Protein AF-A0A1Y6CQQ8-F1 (afdb_monomer_lite)

Sequence (249 aa):
MSPYNVGRLCSIAEAHMNSNNQKKYEDSIARARRISPDSKAIKELEAKNALRANQTEKARDLMNQLPSLKNVVRFTNNRAVALIQCDRFQEGIEAYKQALVALPSNKVELRCIVLYNLGLAYARADNLEEALATLKQALISQDKQRRTRVKSLMKKVLHAKKSGEPLLLPNAKSGHPLTSQEQLGDLDQDIVYAMSLDPGESCCFRIFFHYQSEVPLEPYLNLKRPKFILRESIKKEYALGLEKLMKAG

Radius of gyration: 24.09 Å; chains: 1; bounding box: 68×53×56 Å

Secondary structure (DSSP, 8-state):
--TT-HHHHHHHHHHHHHTT-HHHHHHHHHHHHHH-TT-HHHHHHHHHHHHHTT-HHHHHHHHHT-S--HHHHHHHHHHHHHHHHTT-HHHHHHHHHHHHHHS-TT-HHHHHHHHHHHHHHHHHTT-HHHHHHHHHHHTT-S-HHHHHHHHHHHHHHHHHHHH-----PPP---SS------S--HHHHHHH------HHHHHHHHHHHSTT----STTTTTS-------GGGGTTHHHHHHHHHHT--

Organism: NCBI:txid1513793

InterPro domains:
  IPR011990 Tetratricopeptide-like helical domain superfamily [G3DSA:1.25.40.10] (1-199)
  IPR011990 Tetratricopeptide-like helical domain superfamily [SSF48452] (28-140)
  IPR019734 Tetratricopeptide repeat [PS50005] (112-145)
  IPR019734 Tetratricopeptide repeat [SM00028] (73-106)
  IPR019734 Tetratricopeptide repeat [SM00028] (112-145)

Foldseek 3Di:
DDPQDLLVLLVQLLVCLVVVNVVSNVVSLVSSCVNPVLDLSSLLSVLLSCLVVLVLVSNLVSQVSHPDCLVSLLSLLVVLLVCVVVVVLVVSLSSLVSCLSSHDPVPLQSNLVSLQSSLVSCLSVVVLVSSLVSLVSSCVDPDPLSNVVSVVVNVQSVVCVVVVPRRDDDRLDPDDDPPDPPRAPPSRCSSSDDDPCDPVSVVVCCVVVVVPDPPPCVVVCPPPPPPDDDPVNVPPPVVVVVVVVVVVD

Structure (mmCIF, N/CA/C/O backbone):
data_AF-A0A1Y6CQQ8-F1
#
_entry.id   AF-A0A1Y6CQQ8-F1
#
loop_
_atom_site.group_PDB
_atom_site.id
_atom_site.type_symbol
_atom_site.label_atom_id
_atom_site.label_alt_id
_atom_site.label_comp_id
_atom_site.label_asym_id
_atom_site.label_entity_id
_atom_site.label_seq_id
_atom_site.pdbx_PDB_ins_code
_atom_site.Cartn_x
_atom_site.Cartn_y
_atom_site.Cartn_z
_atom_site.occupancy
_atom_site.B_iso_or_equiv
_atom_site.auth_seq_id
_atom_site.auth_comp_id
_atom_site.auth_asym_id
_atom_site.auth_atom_id
_atom_site.pdbx_PDB_model_num
ATOM 1 N N . MET A 1 1 ? 15.120 15.468 -27.114 1.00 46.88 1 MET A N 1
ATOM 2 C CA . MET A 1 1 ? 15.478 14.664 -25.915 1.00 46.88 1 MET A CA 1
ATOM 3 C C . MET A 1 1 ? 15.655 13.203 -26.325 1.00 46.88 1 MET A C 1
ATOM 5 O O . MET A 1 1 ? 14.936 12.777 -27.218 1.00 46.88 1 MET A O 1
ATOM 9 N N . SER A 1 2 ? 16.601 12.460 -25.729 1.00 48.53 2 SER A N 1
ATOM 10 C CA . SER A 1 2 ? 17.002 11.119 -26.205 1.00 48.53 2 SER A CA 1
ATOM 11 C C . SER A 1 2 ? 15.938 10.035 -25.933 1.00 48.53 2 SER A C 1
ATOM 13 O O . SER A 1 2 ? 15.511 9.892 -24.784 1.00 48.53 2 SER A O 1
ATOM 15 N N . PRO A 1 3 ? 15.532 9.242 -26.943 1.00 55.06 3 PRO A N 1
ATOM 16 C CA . PRO A 1 3 ? 14.587 8.129 -26.792 1.00 55.06 3 PRO A CA 1
ATOM 17 C C . PRO A 1 3 ? 15.145 6.928 -26.000 1.00 55.06 3 PRO A C 1
ATOM 19 O O . PRO A 1 3 ? 14.392 6.013 -25.682 1.00 55.06 3 PRO A O 1
ATOM 22 N N . TYR A 1 4 ? 16.431 6.946 -25.628 1.00 65.00 4 TYR A N 1
ATOM 23 C CA . TYR A 1 4 ? 17.142 5.848 -24.956 1.00 65.00 4 TYR A CA 1
ATOM 24 C C . TYR A 1 4 ? 17.383 6.086 -23.455 1.00 65.00 4 TYR A C 1
ATOM 26 O O . TYR A 1 4 ? 18.328 5.564 -22.872 1.00 65.00 4 TYR A O 1
ATOM 34 N N . ASN A 1 5 ? 16.549 6.896 -22.802 1.00 83.19 5 ASN A N 1
ATOM 35 C CA . ASN A 1 5 ? 16.618 7.066 -21.352 1.00 83.19 5 ASN A CA 1
ATOM 36 C C . ASN A 1 5 ? 15.809 5.959 -20.651 1.00 83.19 5 ASN A C 1
ATOM 38 O O . ASN A 1 5 ? 14.600 5.853 -20.862 1.00 83.19 5 ASN A O 1
ATOM 42 N N . VAL A 1 6 ? 16.466 5.185 -19.778 1.00 86.75 6 VAL A N 1
ATOM 43 C CA . VAL A 1 6 ? 15.846 4.145 -18.932 1.00 86.75 6 VAL A CA 1
ATOM 44 C C . VAL A 1 6 ? 14.627 4.682 -18.183 1.00 86.75 6 VAL A C 1
ATOM 46 O O . VAL A 1 6 ? 13.591 4.029 -18.166 1.00 86.75 6 VAL A O 1
ATOM 49 N N . GLY A 1 7 ? 14.710 5.897 -17.633 1.00 85.75 7 GLY A N 1
ATOM 50 C CA . GLY A 1 7 ? 13.596 6.531 -16.928 1.00 85.75 7 GLY A CA 1
ATOM 51 C C . GLY A 1 7 ? 12.367 6.724 -17.817 1.00 85.75 7 GLY A C 1
ATOM 52 O O . GLY A 1 7 ? 11.264 6.391 -17.405 1.00 85.75 7 GLY A O 1
ATOM 53 N N . ARG A 1 8 ? 12.550 7.160 -19.072 1.00 85.62 8 ARG A N 1
ATOM 54 C CA . ARG A 1 8 ? 11.440 7.344 -20.024 1.00 85.62 8 ARG A CA 1
ATOM 55 C C . ARG A 1 8 ? 10.812 6.012 -20.426 1.00 85.62 8 ARG A C 1
ATOM 57 O O . ARG A 1 8 ? 9.594 5.927 -20.533 1.00 85.62 8 ARG A O 1
ATOM 64 N N . LEU A 1 9 ? 11.629 4.980 -20.640 1.00 88.38 9 LEU A N 1
ATOM 65 C CA . LEU A 1 9 ? 11.133 3.630 -20.922 1.00 88.38 9 LEU A CA 1
ATOM 66 C C . LEU A 1 9 ? 10.345 3.067 -19.732 1.00 88.38 9 LEU A C 1
ATOM 68 O O . LEU A 1 9 ? 9.299 2.462 -19.951 1.00 88.38 9 LEU A O 1
ATOM 72 N N . CYS A 1 10 ? 10.778 3.336 -18.495 1.00 90.00 10 CYS A N 1
ATOM 73 C CA . CYS A 1 10 ? 9.999 3.013 -17.301 1.00 90.00 10 CYS A CA 1
ATOM 74 C C . CYS A 1 10 ? 8.675 3.789 -17.252 1.00 90.00 10 CYS A C 1
ATOM 76 O O . CYS A 1 10 ? 7.646 3.175 -17.008 1.00 90.00 10 CYS A O 1
ATOM 78 N N . SER A 1 11 ? 8.650 5.093 -17.550 1.00 88.00 11 SER A N 1
ATOM 79 C CA . SER A 1 11 ? 7.395 5.865 -17.590 1.00 88.00 11 SER A CA 1
ATOM 80 C C . SER A 1 11 ? 6.411 5.330 -18.640 1.00 88.00 11 SER A C 1
ATOM 82 O O . SER A 1 11 ? 5.217 5.209 -18.374 1.00 88.00 11 SER A O 1
ATOM 84 N N . ILE A 1 12 ? 6.905 4.960 -19.828 1.00 88.12 12 ILE A N 1
ATOM 85 C CA . ILE A 1 12 ? 6.089 4.338 -20.886 1.00 88.12 12 ILE A CA 1
ATOM 86 C C . ILE A 1 12 ? 5.561 2.973 -20.426 1.00 88.12 12 ILE A C 1
ATOM 88 O O . ILE A 1 12 ? 4.378 2.674 -20.596 1.00 88.12 12 ILE A O 1
ATOM 92 N N . ALA A 1 13 ? 6.418 2.153 -19.816 1.00 90.69 13 ALA A N 1
ATOM 93 C CA . ALA A 1 13 ? 6.018 0.873 -19.250 1.00 90.69 13 ALA A CA 1
ATOM 94 C C . ALA A 1 13 ? 4.946 1.056 -18.159 1.00 90.69 13 ALA A C 1
ATOM 96 O O . ALA A 1 13 ? 3.924 0.380 -18.201 1.00 90.69 13 ALA A O 1
ATOM 97 N N . GLU A 1 14 ? 5.107 2.009 -17.240 1.00 87.56 14 GLU A N 1
ATOM 98 C CA . GLU A 1 14 ? 4.129 2.314 -16.185 1.00 87.56 14 GLU A CA 1
ATOM 99 C C . GLU A 1 14 ? 2.767 2.732 -16.767 1.00 87.56 14 GLU A C 1
ATOM 101 O O . GLU A 1 14 ? 1.726 2.261 -16.307 1.00 87.56 14 GLU A O 1
ATOM 106 N N . ALA A 1 15 ? 2.751 3.519 -17.848 1.00 85.56 15 ALA A N 1
ATOM 107 C CA . ALA A 1 15 ? 1.518 3.852 -18.562 1.00 85.56 15 ALA A CA 1
ATOM 108 C C . ALA A 1 15 ? 0.838 2.610 -19.175 1.00 85.56 15 ALA A C 1
ATOM 110 O O . ALA A 1 15 ? -0.385 2.452 -19.079 1.00 85.56 15 ALA A O 1
ATOM 111 N N . HIS A 1 16 ? 1.613 1.695 -19.767 1.00 85.69 16 HIS A N 1
ATOM 112 C CA . HIS A 1 16 ? 1.092 0.430 -20.293 1.00 85.69 16 HIS A CA 1
ATOM 113 C C . HIS A 1 16 ? 0.585 -0.509 -19.194 1.00 85.69 16 HIS A C 1
ATOM 115 O O . HIS A 1 16 ? -0.475 -1.109 -19.369 1.00 85.69 16 HIS A O 1
ATOM 121 N N . MET A 1 17 ? 1.273 -0.572 -18.052 1.00 87.62 17 MET A N 1
ATOM 122 C CA . MET A 1 17 ? 0.837 -1.306 -16.860 1.00 87.62 17 MET A CA 1
ATOM 123 C C . MET A 1 17 ? -0.520 -0.790 -16.359 1.00 87.62 17 MET A C 1
ATOM 125 O O . MET A 1 17 ? -1.434 -1.576 -16.111 1.00 87.62 17 MET A O 1
ATOM 129 N N . ASN A 1 18 ? -0.685 0.533 -16.261 1.00 79.81 18 ASN A N 1
ATOM 130 C CA . ASN A 1 18 ? -1.943 1.147 -15.826 1.00 79.81 18 ASN A CA 1
ATOM 131 C C . ASN A 1 18 ? -3.088 0.904 -16.820 1.00 79.81 18 ASN A C 1
ATOM 133 O O . ASN A 1 18 ? -4.230 0.719 -16.404 1.00 79.81 18 ASN A O 1
ATOM 137 N N . SER A 1 19 ? -2.766 0.825 -18.113 1.00 79.50 19 SER A N 1
ATOM 138 C CA . SER A 1 19 ? -3.720 0.564 -19.200 1.00 79.50 19 SER A CA 1
ATOM 139 C C . SER A 1 19 ? -3.964 -0.929 -19.475 1.00 79.50 19 SER A C 1
ATOM 141 O O . SER A 1 19 ? -4.546 -1.261 -20.504 1.00 79.50 19 SER A O 1
ATOM 143 N N . ASN A 1 20 ? -3.497 -1.844 -18.611 1.00 82.75 20 ASN A N 1
ATOM 144 C CA . ASN A 1 20 ? -3.599 -3.303 -18.796 1.00 82.75 20 ASN A CA 1
ATOM 145 C C . ASN A 1 20 ? -2.970 -3.848 -20.097 1.00 82.75 20 ASN A C 1
ATOM 147 O O . ASN A 1 20 ? -3.321 -4.933 -20.557 1.00 82.75 20 ASN A O 1
ATOM 151 N N . ASN A 1 21 ? -2.014 -3.138 -20.700 1.00 87.00 21 ASN A N 1
ATOM 152 C CA . ASN A 1 21 ? -1.338 -3.599 -21.911 1.00 87.00 21 ASN A CA 1
ATOM 153 C C . ASN A 1 21 ? -0.038 -4.342 -21.566 1.00 87.00 21 ASN A C 1
ATOM 155 O O . ASN A 1 21 ? 1.061 -3.803 -21.711 1.00 87.00 21 ASN A O 1
ATOM 159 N N . GLN A 1 22 ? -0.180 -5.586 -21.101 1.00 89.69 22 GLN A N 1
ATOM 160 C CA . GLN A 1 22 ? 0.929 -6.391 -20.580 1.00 89.69 22 GLN A CA 1
ATOM 161 C C . GLN A 1 22 ? 2.058 -6.595 -21.602 1.00 89.69 22 GLN A C 1
ATOM 163 O O . GLN A 1 22 ? 3.229 -6.426 -21.273 1.00 89.69 22 GLN A O 1
ATOM 168 N N . LYS A 1 23 ? 1.715 -6.857 -22.868 1.00 92.69 23 LYS A N 1
ATOM 169 C CA . LYS A 1 23 ? 2.705 -7.046 -23.938 1.00 92.69 23 LYS A CA 1
ATOM 170 C C . LYS A 1 23 ? 3.571 -5.799 -24.145 1.00 92.69 23 LYS A C 1
ATOM 172 O O . LYS A 1 23 ? 4.794 -5.886 -24.181 1.00 92.69 23 LYS A O 1
ATOM 177 N N . LYS A 1 24 ? 2.953 -4.613 -24.225 1.00 89.06 24 LYS A N 1
ATOM 178 C CA . LYS A 1 24 ? 3.702 -3.356 -24.400 1.00 89.06 24 LYS A CA 1
ATOM 179 C C . LYS A 1 24 ? 4.492 -2.958 -23.150 1.00 89.06 24 LYS A C 1
ATOM 181 O O . LYS A 1 24 ? 5.541 -2.319 -23.274 1.00 89.06 24 LYS A O 1
ATOM 186 N N . TYR A 1 25 ? 4.008 -3.325 -21.961 1.00 91.62 25 TYR A N 1
ATOM 187 C CA . TYR A 1 25 ? 4.775 -3.204 -20.721 1.00 91.62 25 TYR A CA 1
ATOM 188 C C . TYR A 1 25 ? 6.066 -4.032 -20.807 1.00 91.62 25 TYR A C 1
ATOM 190 O O . TYR A 1 25 ? 7.154 -3.482 -20.633 1.00 91.62 25 TYR A O 1
ATOM 198 N N . GLU A 1 26 ? 5.960 -5.314 -21.163 1.00 94.44 26 GLU A N 1
ATOM 199 C CA . GLU A 1 26 ? 7.101 -6.229 -21.287 1.00 94.44 26 GLU A CA 1
ATOM 200 C C . GLU A 1 26 ? 8.108 -5.756 -22.340 1.00 94.44 26 GLU A C 1
ATOM 202 O O . GLU A 1 26 ? 9.305 -5.699 -22.054 1.00 94.44 26 GLU A O 1
ATOM 207 N N . ASP A 1 27 ? 7.635 -5.310 -23.507 1.00 92.44 27 ASP A N 1
ATOM 208 C CA . ASP A 1 27 ? 8.489 -4.748 -24.560 1.00 92.44 27 ASP A CA 1
ATOM 209 C C . ASP A 1 27 ? 9.289 -3.532 -24.066 1.00 92.44 27 ASP A C 1
ATOM 211 O O . ASP A 1 27 ? 10.478 -3.377 -24.368 1.00 92.44 27 ASP A O 1
ATOM 215 N N . SER A 1 28 ? 8.643 -2.653 -23.298 1.00 91.12 28 SER A N 1
ATOM 216 C CA . SER A 1 28 ? 9.256 -1.427 -22.778 1.00 91.12 28 SER A CA 1
ATOM 217 C C . SER A 1 28 ? 10.290 -1.733 -21.691 1.00 91.12 28 SER A C 1
ATOM 219 O O . SER A 1 28 ? 11.392 -1.177 -21.713 1.00 91.12 28 SER A O 1
ATOM 221 N N . ILE A 1 29 ? 9.985 -2.676 -20.793 1.00 94.06 29 ILE A N 1
ATOM 222 C CA . ILE A 1 29 ? 10.923 -3.166 -19.776 1.00 94.06 29 ILE A CA 1
ATOM 223 C C . ILE A 1 29 ? 12.114 -3.878 -20.420 1.00 94.06 29 ILE A C 1
ATOM 225 O O . ILE A 1 29 ? 13.255 -3.625 -20.032 1.00 94.06 29 ILE A O 1
ATOM 229 N N . ALA A 1 30 ? 11.892 -4.721 -21.432 1.00 93.81 30 ALA A N 1
ATOM 230 C CA . ALA A 1 30 ? 12.966 -5.415 -22.137 1.00 93.81 30 ALA A CA 1
ATOM 231 C C . ALA A 1 30 ? 13.956 -4.423 -22.767 1.00 93.81 30 ALA A C 1
ATOM 233 O O . ALA A 1 30 ? 15.171 -4.592 -22.648 1.00 93.81 30 ALA A O 1
ATOM 234 N N . ARG A 1 31 ? 13.453 -3.337 -23.371 1.00 92.25 31 ARG A N 1
ATOM 235 C CA . ARG A 1 31 ? 14.299 -2.242 -23.874 1.00 92.25 31 ARG A CA 1
ATOM 236 C C . ARG A 1 31 ? 15.046 -1.532 -22.745 1.00 92.25 31 ARG A C 1
ATOM 238 O O . ARG A 1 31 ? 16.237 -1.281 -22.894 1.00 92.25 31 ARG A O 1
ATOM 245 N N . ALA A 1 32 ? 14.386 -1.241 -21.622 1.00 92.19 32 ALA A N 1
ATOM 246 C CA . ALA A 1 32 ? 15.018 -0.582 -20.477 1.00 92.19 32 ALA A CA 1
ATOM 247 C C . ALA A 1 32 ? 16.176 -1.418 -19.904 1.00 92.19 32 ALA A C 1
ATOM 249 O O . ALA A 1 32 ? 17.257 -0.885 -19.646 1.00 92.19 32 ALA A O 1
ATOM 250 N N . ARG A 1 33 ? 15.985 -2.738 -19.783 1.00 93.69 33 ARG A N 1
ATOM 251 C CA . ARG A 1 33 ? 17.012 -3.667 -19.291 1.00 93.69 33 ARG A CA 1
ATOM 252 C C . ARG A 1 33 ? 18.216 -3.776 -20.213 1.00 93.69 33 ARG A C 1
ATOM 254 O O . ARG A 1 33 ? 19.323 -3.874 -19.708 1.00 93.69 33 ARG A O 1
ATOM 261 N N . ARG A 1 34 ? 18.031 -3.724 -21.538 1.00 92.31 34 ARG A N 1
ATOM 262 C CA . ARG A 1 34 ? 19.164 -3.719 -22.488 1.00 92.31 34 ARG A CA 1
ATOM 263 C C . ARG A 1 34 ? 20.105 -2.534 -22.263 1.00 92.31 34 ARG A C 1
ATOM 265 O O . ARG A 1 34 ? 21.284 -2.640 -22.566 1.00 92.31 34 ARG A O 1
ATOM 272 N N . ILE A 1 35 ? 19.581 -1.424 -21.743 1.00 89.81 35 ILE A N 1
ATOM 273 C CA . ILE A 1 35 ? 20.358 -0.211 -21.474 1.00 89.81 35 ILE A CA 1
ATOM 274 C C . ILE A 1 35 ? 20.979 -0.266 -20.075 1.00 89.81 35 ILE A C 1
ATOM 276 O O . ILE A 1 35 ? 22.153 0.046 -19.910 1.00 89.81 35 ILE A O 1
ATOM 280 N N . SER A 1 36 ? 20.204 -0.646 -19.057 1.00 89.75 36 SER A N 1
ATOM 281 C CA . SER A 1 36 ? 20.693 -0.757 -17.679 1.00 89.75 36 SER A CA 1
ATOM 282 C C . SER A 1 36 ? 19.955 -1.877 -16.938 1.00 89.75 36 SER A C 1
ATOM 284 O O . SER A 1 36 ? 18.879 -1.634 -16.385 1.00 89.75 36 SER A O 1
ATOM 286 N N . PRO A 1 37 ? 20.504 -3.107 -16.915 1.00 87.62 37 PRO A N 1
ATOM 287 C CA . PRO A 1 37 ? 19.841 -4.265 -16.310 1.00 87.62 37 PRO A CA 1
ATOM 288 C C . PRO A 1 37 ? 19.555 -4.103 -14.811 1.00 87.62 37 PRO A C 1
ATOM 290 O O . PRO A 1 37 ? 18.528 -4.582 -14.333 1.00 87.62 37 PRO A O 1
ATOM 293 N N . ASP A 1 38 ? 20.438 -3.401 -14.094 1.00 87.38 38 ASP A N 1
ATOM 294 C CA . ASP A 1 38 ? 20.401 -3.238 -12.634 1.00 87.38 38 ASP A CA 1
ATOM 295 C C . ASP A 1 38 ? 19.835 -1.875 -12.184 1.00 87.38 38 ASP A C 1
ATOM 297 O O . ASP A 1 38 ? 20.075 -1.388 -11.080 1.00 87.38 38 ASP A O 1
ATOM 301 N N . SER A 1 39 ? 19.063 -1.209 -13.045 1.00 91.38 39 SER A N 1
ATOM 302 C CA . SER A 1 39 ? 18.475 0.084 -12.697 1.00 91.38 39 SER A CA 1
ATOM 303 C C . SER A 1 39 ? 17.445 -0.039 -11.569 1.00 91.38 39 SER A C 1
ATOM 305 O O . SER A 1 39 ? 16.444 -0.753 -11.687 1.00 91.38 39 SER A O 1
ATOM 307 N N . LYS A 1 40 ? 17.618 0.767 -10.512 1.00 92.81 40 LYS A N 1
ATOM 308 C CA . LYS A 1 40 ? 16.633 0.915 -9.423 1.00 92.81 40 LYS A CA 1
ATOM 309 C C . LYS A 1 40 ? 15.226 1.247 -9.933 1.00 92.81 40 LYS A C 1
ATOM 311 O O . LYS A 1 40 ? 14.249 0.778 -9.364 1.00 92.81 40 LYS A O 1
ATOM 316 N N . ALA A 1 41 ? 15.123 2.027 -11.014 1.00 91.44 41 ALA A N 1
ATOM 317 C CA . ALA A 1 41 ? 13.841 2.434 -11.586 1.00 91.44 41 ALA A CA 1
ATOM 318 C C . ALA A 1 41 ? 13.101 1.250 -12.223 1.00 91.44 41 ALA A C 1
ATOM 320 O O . ALA A 1 41 ? 11.877 1.190 -12.160 1.00 91.44 41 ALA A O 1
ATOM 321 N N . ILE A 1 42 ? 13.840 0.298 -12.805 1.00 94.69 42 ILE A N 1
ATOM 322 C CA . ILE A 1 42 ? 13.261 -0.938 -13.340 1.00 94.69 42 ILE A CA 1
ATOM 323 C C . ILE A 1 42 ? 12.763 -1.797 -12.180 1.00 94.69 42 ILE A C 1
ATOM 325 O O . ILE A 1 42 ? 11.592 -2.155 -12.167 1.00 94.69 42 ILE A O 1
ATOM 329 N N . LYS A 1 43 ? 13.603 -2.054 -11.167 1.00 96.00 43 LYS A N 1
ATOM 330 C CA . LYS A 1 43 ? 13.209 -2.859 -9.995 1.00 96.00 43 LYS A CA 1
ATOM 331 C C . LYS A 1 43 ? 11.986 -2.284 -9.277 1.00 96.00 43 LYS A C 1
ATOM 333 O O . LYS A 1 43 ? 11.087 -3.030 -8.902 1.00 96.00 43 LYS A O 1
ATOM 338 N N . GLU A 1 44 ? 11.929 -0.961 -9.117 1.00 95.25 44 GLU A N 1
ATOM 339 C CA . GLU A 1 44 ? 10.781 -0.273 -8.522 1.00 95.25 44 GLU A CA 1
ATOM 340 C C . GLU A 1 44 ? 9.503 -0.499 -9.337 1.00 95.25 44 GLU A C 1
ATOM 342 O O . GLU A 1 44 ? 8.473 -0.869 -8.774 1.00 95.25 44 GLU A O 1
ATOM 347 N N . LEU A 1 45 ? 9.565 -0.309 -10.657 1.00 95.00 45 LEU A N 1
ATOM 348 C CA . LEU A 1 45 ? 8.416 -0.509 -11.535 1.00 95.00 45 LEU A CA 1
ATOM 349 C C . LEU A 1 45 ? 7.952 -1.970 -11.557 1.00 95.00 45 LEU A C 1
ATOM 351 O O . LEU A 1 45 ? 6.756 -2.248 -11.512 1.00 95.00 45 LEU A O 1
ATOM 355 N N . GLU A 1 46 ? 8.883 -2.915 -11.548 1.00 96.06 46 GLU A N 1
ATOM 356 C CA . GLU A 1 46 ? 8.544 -4.331 -11.487 1.00 96.06 46 GLU A CA 1
ATOM 357 C C . GLU A 1 46 ? 7.942 -4.742 -10.151 1.00 96.06 46 GLU A C 1
ATOM 359 O O . GLU A 1 46 ? 7.049 -5.587 -10.137 1.00 96.06 46 GLU A O 1
ATOM 364 N N . ALA A 1 47 ? 8.375 -4.133 -9.043 1.00 97.12 47 ALA A N 1
ATOM 365 C CA . ALA A 1 47 ? 7.754 -4.351 -7.742 1.00 97.12 47 ALA A CA 1
ATOM 366 C C . ALA A 1 47 ? 6.294 -3.871 -7.753 1.00 97.12 47 ALA A C 1
ATOM 368 O O . ALA A 1 47 ? 5.408 -4.594 -7.296 1.00 97.12 47 ALA A O 1
ATOM 369 N N . LYS A 1 48 ? 6.020 -2.694 -8.340 1.00 95.25 48 LYS A N 1
ATOM 370 C CA . LYS A 1 48 ? 4.649 -2.184 -8.535 1.00 95.25 48 LYS A CA 1
ATOM 371 C C . LYS A 1 48 ? 3.809 -3.146 -9.385 1.00 95.25 48 LYS A C 1
ATOM 373 O O . LYS A 1 48 ? 2.688 -3.483 -9.002 1.00 95.25 48 LYS A O 1
ATOM 378 N N . ASN A 1 49 ? 4.355 -3.630 -10.502 1.00 95.50 49 ASN A N 1
ATOM 379 C CA . ASN A 1 49 ? 3.657 -4.574 -11.374 1.00 95.50 49 ASN A CA 1
ATOM 380 C C . ASN A 1 49 ? 3.401 -5.926 -10.688 1.00 95.50 49 ASN A C 1
ATOM 382 O O . ASN A 1 49 ? 2.310 -6.475 -10.802 1.00 95.50 49 ASN A O 1
ATOM 386 N N . ALA A 1 50 ? 4.376 -6.443 -9.935 1.00 96.38 50 ALA A N 1
ATOM 387 C CA . ALA A 1 50 ? 4.233 -7.684 -9.179 1.00 96.38 50 ALA A CA 1
ATOM 388 C C . ALA A 1 50 ? 3.115 -7.578 -8.130 1.00 96.38 50 ALA A C 1
ATOM 390 O O . ALA A 1 50 ? 2.281 -8.474 -8.049 1.00 96.38 50 ALA A O 1
ATOM 391 N N . LEU A 1 51 ? 3.026 -6.460 -7.397 1.00 94.94 51 LEU A N 1
ATOM 392 C CA . LEU A 1 51 ? 1.905 -6.202 -6.484 1.00 94.94 51 LEU A CA 1
ATOM 393 C C . LEU A 1 51 ? 0.560 -6.119 -7.212 1.00 94.94 51 LEU A C 1
ATOM 395 O O . LEU A 1 51 ? -0.442 -6.617 -6.716 1.00 94.94 51 LEU A O 1
ATOM 399 N N . ARG A 1 52 ? 0.512 -5.489 -8.391 1.00 90.38 52 ARG A N 1
ATOM 400 C CA . ARG A 1 52 ? -0.717 -5.417 -9.199 1.00 90.38 52 ARG A CA 1
ATOM 401 C C . ARG A 1 52 ? -1.175 -6.806 -9.657 1.00 90.38 52 ARG A C 1
ATOM 403 O O . ARG A 1 52 ? -2.374 -7.055 -9.704 1.00 90.38 52 ARG A O 1
ATOM 410 N N . ALA A 1 53 ? -0.227 -7.674 -9.997 1.00 91.94 53 ALA A N 1
ATOM 411 C CA . ALA A 1 53 ? -0.462 -9.037 -10.462 1.00 91.94 53 ALA A CA 1
ATOM 412 C C . ALA A 1 53 ? -0.584 -10.068 -9.321 1.00 91.94 53 ALA A C 1
ATOM 414 O O . ALA A 1 53 ? -0.571 -11.266 -9.596 1.00 91.94 53 ALA A O 1
ATOM 415 N N . ASN A 1 54 ? -0.668 -9.631 -8.057 1.00 92.44 54 ASN A N 1
ATOM 416 C CA . ASN A 1 54 ? -0.719 -10.489 -6.866 1.00 92.44 54 ASN A CA 1
ATOM 417 C C . ASN A 1 54 ? 0.485 -11.458 -6.738 1.00 92.44 54 ASN A C 1
ATOM 419 O O . ASN A 1 54 ? 0.397 -12.508 -6.104 1.00 92.44 54 ASN A O 1
ATOM 423 N N . GLN A 1 55 ? 1.632 -11.119 -7.334 1.00 95.25 55 GLN A N 1
ATOM 424 C CA . GLN A 1 55 ? 2.877 -11.893 -7.280 1.00 95.25 55 GLN A CA 1
ATOM 425 C C . GLN A 1 55 ? 3.689 -11.503 -6.036 1.00 95.25 55 GLN A C 1
ATOM 427 O O . GLN A 1 55 ? 4.756 -10.894 -6.136 1.00 95.25 55 GLN A O 1
ATOM 432 N N . THR A 1 56 ? 3.163 -11.823 -4.854 1.00 93.81 56 THR A N 1
ATOM 433 C CA . THR A 1 56 ? 3.674 -11.334 -3.561 1.00 93.81 56 THR A CA 1
ATOM 434 C C . THR A 1 56 ? 5.137 -11.698 -3.301 1.00 93.81 56 THR A C 1
ATOM 436 O O . THR A 1 56 ? 5.908 -10.842 -2.872 1.00 93.81 56 THR A O 1
ATOM 439 N N . GLU A 1 57 ? 5.548 -12.925 -3.626 1.00 95.12 57 GLU A N 1
ATOM 440 C CA . GLU A 1 57 ? 6.936 -13.384 -3.467 1.00 95.12 57 GLU A CA 1
ATOM 441 C C . GLU A 1 57 ? 7.908 -12.569 -4.326 1.00 95.12 57 GLU A C 1
ATOM 443 O O . GLU A 1 57 ? 8.868 -11.987 -3.826 1.00 95.12 57 GLU A O 1
ATOM 448 N N . LYS A 1 58 ? 7.579 -12.404 -5.611 1.00 96.88 58 LYS A N 1
ATOM 449 C CA . LYS A 1 58 ? 8.365 -11.577 -6.531 1.00 96.88 58 LYS A CA 1
ATOM 450 C C . LYS A 1 58 ? 8.415 -10.116 -6.078 1.00 96.88 58 LYS A C 1
ATOM 452 O O . LYS A 1 58 ? 9.460 -9.474 -6.177 1.00 96.88 58 LYS A O 1
ATOM 457 N N . ALA A 1 59 ? 7.298 -9.577 -5.585 1.00 97.25 59 ALA A N 1
ATOM 458 C CA . ALA A 1 59 ? 7.253 -8.222 -5.047 1.00 97.25 59 ALA A CA 1
ATOM 459 C C . ALA A 1 59 ? 8.185 -8.076 -3.835 1.00 97.25 59 ALA A C 1
ATOM 461 O O . ALA A 1 59 ? 8.941 -7.108 -3.774 1.00 97.25 59 ALA A O 1
ATOM 462 N N . ARG A 1 60 ? 8.183 -9.050 -2.917 1.00 96.94 60 ARG A N 1
ATOM 463 C CA . ARG A 1 60 ? 9.058 -9.086 -1.739 1.00 96.94 60 ARG A CA 1
ATOM 464 C C . ARG A 1 60 ? 10.535 -9.090 -2.123 1.00 96.94 60 ARG A C 1
ATOM 466 O O . ARG A 1 60 ? 11.301 -8.275 -1.610 1.00 96.94 60 ARG A O 1
ATOM 473 N N . ASP A 1 61 ? 10.921 -9.943 -3.065 1.00 97.06 61 ASP A N 1
ATOM 474 C CA . ASP A 1 61 ? 12.309 -10.047 -3.527 1.00 97.06 61 ASP A CA 1
ATOM 475 C C . ASP A 1 61 ? 12.799 -8.746 -4.167 1.00 97.06 61 ASP A C 1
ATOM 477 O O . ASP A 1 61 ? 13.903 -8.279 -3.880 1.00 97.06 61 ASP A O 1
ATOM 481 N N . LEU A 1 62 ? 11.961 -8.116 -4.994 1.00 97.06 62 LEU A N 1
ATOM 482 C CA . LEU A 1 62 ? 12.277 -6.827 -5.607 1.00 97.06 62 LEU A CA 1
ATOM 483 C C . LEU A 1 62 ? 12.353 -5.709 -4.561 1.00 97.06 62 LEU A C 1
ATOM 485 O O . LEU A 1 62 ? 13.270 -4.891 -4.610 1.00 97.06 62 LEU A O 1
ATOM 489 N N . MET A 1 63 ? 11.438 -5.685 -3.589 1.00 97.19 63 MET A N 1
ATOM 490 C CA . MET A 1 63 ? 11.462 -4.712 -2.495 1.00 97.19 63 MET A CA 1
ATOM 491 C C . MET A 1 63 ? 12.716 -4.847 -1.621 1.00 97.19 63 MET A C 1
ATOM 493 O O . MET A 1 63 ? 13.295 -3.834 -1.230 1.00 97.19 63 MET A O 1
ATOM 497 N N . ASN A 1 64 ? 13.182 -6.067 -1.350 1.00 96.38 64 ASN A N 1
ATOM 498 C CA . ASN A 1 64 ? 14.413 -6.299 -0.588 1.00 96.38 64 ASN A CA 1
ATOM 499 C C . ASN A 1 64 ? 15.659 -5.713 -1.271 1.00 96.38 64 ASN A C 1
ATOM 501 O O . ASN A 1 64 ? 16.612 -5.334 -0.594 1.00 96.38 64 ASN A O 1
ATOM 505 N N . GLN A 1 65 ? 15.645 -5.597 -2.600 1.00 95.25 65 GLN A N 1
ATOM 506 C CA . GLN A 1 65 ? 16.750 -5.038 -3.383 1.00 95.25 65 GLN A CA 1
ATOM 507 C C . GLN A 1 65 ? 16.690 -3.512 -3.538 1.00 95.25 65 GLN A C 1
ATOM 509 O O . GLN A 1 65 ? 17.598 -2.917 -4.121 1.00 95.25 65 GLN A O 1
ATOM 514 N N . LEU A 1 66 ? 15.622 -2.860 -3.069 1.00 94.62 66 LEU A N 1
ATOM 515 C CA . LEU A 1 66 ? 15.436 -1.422 -3.226 1.00 94.62 66 LEU A CA 1
ATOM 516 C C . LEU A 1 66 ? 15.943 -0.659 -1.992 1.00 94.62 66 LEU A C 1
ATOM 518 O O . LEU A 1 66 ? 15.550 -0.963 -0.863 1.00 94.62 66 LEU A O 1
ATOM 522 N N . PRO A 1 67 ? 16.739 0.413 -2.176 1.00 91.50 67 PRO A N 1
ATOM 523 C CA . PRO A 1 67 ? 17.201 1.234 -1.055 1.00 91.50 67 PRO A CA 1
ATOM 524 C C . PRO A 1 67 ? 16.046 1.995 -0.383 1.00 91.50 67 PRO A C 1
ATOM 526 O O . PRO A 1 67 ? 16.077 2.271 0.816 1.00 91.50 67 PRO A O 1
ATOM 529 N N . SER A 1 68 ? 15.004 2.320 -1.150 1.00 90.25 68 SER A N 1
ATOM 530 C CA . SER A 1 68 ? 13.812 3.030 -0.695 1.00 90.25 68 SER A CA 1
ATOM 531 C C . SER A 1 68 ? 12.563 2.376 -1.270 1.00 90.25 68 SER A C 1
ATOM 533 O O . SER A 1 68 ? 12.502 2.089 -2.461 1.00 90.25 68 SER A O 1
ATOM 535 N N . LEU A 1 69 ? 11.551 2.189 -0.423 1.00 91.81 69 LEU A N 1
ATOM 536 C CA . LEU A 1 69 ? 10.250 1.625 -0.800 1.00 91.81 69 LEU A CA 1
ATOM 537 C C . LEU A 1 69 ? 9.134 2.669 -0.843 1.00 91.81 69 LEU A C 1
ATOM 539 O O . LEU A 1 69 ? 7.976 2.320 -1.063 1.00 91.81 69 LEU A O 1
ATOM 543 N N . LYS A 1 70 ? 9.469 3.952 -0.648 1.00 87.50 70 LYS A N 1
ATOM 544 C CA . LYS A 1 70 ? 8.484 5.042 -0.568 1.00 87.50 70 LYS A CA 1
ATOM 545 C C . LYS A 1 70 ? 7.557 5.064 -1.785 1.00 87.50 70 LYS A C 1
ATOM 547 O O . LYS A 1 70 ? 6.342 5.108 -1.630 1.00 87.50 70 LYS A O 1
ATOM 552 N N . ASN A 1 71 ? 8.121 4.966 -2.987 1.00 85.00 71 ASN A N 1
ATOM 553 C CA . ASN A 1 71 ? 7.353 5.010 -4.230 1.00 85.00 71 ASN A CA 1
ATOM 554 C C . ASN A 1 71 ? 6.487 3.762 -4.447 1.00 85.00 71 ASN A C 1
ATOM 556 O O . ASN A 1 71 ? 5.394 3.869 -4.998 1.00 85.00 71 ASN A O 1
ATOM 560 N N . VAL A 1 72 ? 6.941 2.588 -3.995 1.00 89.88 72 VAL A N 1
ATOM 561 C CA . VAL A 1 72 ? 6.159 1.347 -4.093 1.00 89.88 72 VAL A CA 1
ATOM 562 C C . VAL A 1 72 ? 4.969 1.396 -3.132 1.00 89.88 72 VAL A C 1
ATOM 564 O O . VAL A 1 72 ? 3.843 1.113 -3.531 1.00 89.88 72 VAL A O 1
ATOM 567 N N . VAL A 1 73 ? 5.185 1.848 -1.892 1.00 88.75 73 VAL A N 1
ATOM 568 C CA . VAL A 1 73 ? 4.107 2.049 -0.909 1.00 88.75 73 VAL A CA 1
ATOM 569 C C . VAL A 1 73 ? 3.121 3.125 -1.374 1.00 88.75 73 VAL A C 1
ATOM 571 O O . VAL A 1 73 ? 1.912 2.930 -1.259 1.00 88.75 73 VAL A O 1
ATOM 574 N N . ARG A 1 74 ? 3.613 4.228 -1.958 1.00 84.69 74 ARG A N 1
ATOM 575 C CA . ARG A 1 74 ? 2.770 5.265 -2.575 1.00 84.69 74 ARG A CA 1
ATOM 576 C C . ARG A 1 74 ? 1.899 4.691 -3.691 1.00 84.69 74 ARG A C 1
ATOM 578 O O . ARG A 1 74 ? 0.702 4.958 -3.722 1.00 84.69 74 ARG A O 1
ATOM 585 N N . PHE A 1 75 ? 2.472 3.881 -4.581 1.00 86.06 75 PHE A N 1
ATOM 586 C CA . PHE A 1 75 ? 1.719 3.210 -5.640 1.00 86.06 75 PHE A CA 1
ATOM 587 C C . PHE A 1 75 ? 0.588 2.337 -5.073 1.00 86.06 75 PHE A C 1
ATOM 589 O O . PHE A 1 75 ? -0.554 2.461 -5.518 1.00 86.06 75 PHE A O 1
ATOM 596 N N . THR A 1 76 ? 0.874 1.515 -4.055 1.00 87.44 76 THR A N 1
ATOM 597 C CA . THR A 1 76 ? -0.149 0.706 -3.374 1.00 87.44 76 THR A CA 1
ATOM 598 C C . THR A 1 76 ? -1.258 1.579 -2.798 1.00 87.44 76 THR A C 1
ATOM 600 O O . THR A 1 76 ? -2.431 1.282 -3.018 1.00 87.44 76 THR A O 1
ATOM 603 N N . ASN A 1 77 ? -0.900 2.659 -2.096 1.00 83.75 77 ASN A N 1
ATOM 604 C CA . ASN A 1 77 ? -1.862 3.586 -1.506 1.00 83.75 77 ASN A CA 1
ATOM 605 C C . ASN A 1 77 ? -2.788 4.184 -2.568 1.00 83.75 77 ASN A C 1
ATOM 607 O O . ASN A 1 77 ? -4.004 4.083 -2.450 1.00 83.75 77 ASN A O 1
ATOM 611 N N . ASN A 1 78 ? -2.221 4.732 -3.643 1.00 81.19 78 ASN A N 1
ATOM 612 C CA . ASN A 1 78 ? -2.997 5.367 -4.705 1.00 81.19 78 ASN A CA 1
ATOM 613 C C . ASN A 1 78 ? -3.947 4.375 -5.383 1.00 81.19 78 ASN A C 1
ATOM 615 O O . ASN A 1 78 ? -5.122 4.682 -5.574 1.00 81.19 78 ASN A O 1
ATOM 619 N N . ARG A 1 79 ? -3.470 3.161 -5.691 1.00 83.25 79 ARG A N 1
ATOM 620 C CA . ARG A 1 79 ? -4.309 2.104 -6.268 1.00 83.25 79 ARG A CA 1
ATOM 621 C C . ARG A 1 79 ? -5.444 1.711 -5.323 1.00 83.25 79 ARG A C 1
ATOM 623 O O . ARG A 1 79 ? -6.589 1.628 -5.755 1.00 83.25 79 ARG A O 1
ATOM 630 N N . ALA A 1 80 ? -5.138 1.454 -4.055 1.00 85.31 80 ALA A N 1
ATOM 631 C CA . ALA A 1 80 ? -6.128 1.002 -3.088 1.00 85.31 80 ALA A CA 1
ATOM 632 C C . ALA A 1 80 ? -7.172 2.086 -2.783 1.00 85.31 80 ALA A C 1
ATOM 634 O O . ALA A 1 80 ? -8.360 1.786 -2.737 1.00 85.31 80 ALA A O 1
ATOM 635 N N . VAL A 1 81 ? -6.754 3.348 -2.639 1.00 81.81 81 VAL A N 1
ATOM 636 C CA . VAL A 1 81 ? -7.669 4.487 -2.467 1.00 81.81 81 VAL A CA 1
ATOM 637 C C . VAL A 1 81 ? -8.580 4.645 -3.680 1.00 81.81 81 VAL A C 1
ATOM 639 O O . VAL A 1 81 ? -9.784 4.781 -3.489 1.00 81.81 81 VAL A O 1
ATOM 642 N N . ALA A 1 82 ? -8.044 4.569 -4.901 1.00 78.75 82 ALA A N 1
ATOM 643 C CA . ALA A 1 82 ? -8.854 4.652 -6.115 1.00 78.75 82 ALA A CA 1
ATOM 644 C C . ALA A 1 82 ? -9.891 3.518 -6.192 1.00 78.75 82 ALA A C 1
ATOM 646 O O . ALA A 1 82 ? -11.047 3.766 -6.515 1.00 78.75 82 ALA A O 1
ATOM 647 N N . LEU A 1 83 ? -9.513 2.285 -5.830 1.00 80.81 83 LEU A N 1
ATOM 648 C CA . LEU A 1 83 ? -10.449 1.156 -5.758 1.00 80.81 83 LEU A CA 1
ATOM 649 C C . LEU A 1 83 ? -11.564 1.406 -4.734 1.00 80.81 83 LEU A C 1
ATOM 651 O O . LEU A 1 83 ? -12.733 1.212 -5.047 1.00 80.81 83 LEU A O 1
ATOM 655 N N . ILE A 1 84 ? -11.213 1.890 -3.541 1.00 77.50 84 ILE A N 1
ATOM 656 C CA . ILE A 1 84 ? -12.169 2.210 -2.471 1.00 77.50 84 ILE A CA 1
ATOM 657 C C . ILE A 1 84 ? -13.120 3.342 -2.885 1.00 77.50 84 ILE A C 1
ATOM 659 O O . ILE A 1 84 ? -14.301 3.276 -2.578 1.00 77.50 84 ILE A O 1
ATOM 663 N N . GLN A 1 85 ? -12.628 4.364 -3.592 1.00 80.19 85 GLN A N 1
ATOM 664 C CA . GLN A 1 85 ? -13.458 5.459 -4.112 1.00 80.19 85 GLN A CA 1
ATOM 665 C C . GLN A 1 85 ? -14.438 5.008 -5.202 1.00 80.19 85 GLN A C 1
ATOM 667 O O . GLN A 1 85 ? -15.435 5.682 -5.431 1.00 80.19 85 GLN A O 1
ATOM 672 N N . CYS A 1 86 ? -14.154 3.892 -5.871 1.00 80.12 86 CYS A N 1
ATOM 673 C CA . CYS A 1 86 ? -15.059 3.250 -6.820 1.00 80.12 86 CYS A CA 1
ATOM 674 C C . CYS A 1 86 ? -15.913 2.145 -6.167 1.00 80.12 86 CYS A C 1
ATOM 676 O O . CYS A 1 86 ? -16.345 1.239 -6.873 1.00 80.12 86 CYS A O 1
ATOM 678 N N . ASP A 1 87 ? -16.071 2.152 -4.839 1.00 82.44 87 ASP A N 1
ATOM 679 C CA . ASP A 1 87 ? -16.792 1.142 -4.044 1.00 82.44 87 ASP A CA 1
ATOM 680 C C . ASP A 1 87 ? -16.259 -0.301 -4.180 1.00 82.44 87 ASP A C 1
ATOM 682 O O . ASP A 1 87 ? -16.867 -1.273 -3.729 1.00 82.44 87 ASP A O 1
ATOM 686 N N . ARG A 1 88 ? -15.050 -0.474 -4.730 1.00 83.00 88 ARG A N 1
ATOM 687 C CA . ARG A 1 88 ? -14.355 -1.767 -4.856 1.00 83.00 88 ARG A CA 1
ATOM 688 C C . ARG A 1 88 ? -13.525 -2.048 -3.605 1.00 83.00 88 ARG A C 1
ATOM 690 O O . ARG A 1 88 ? -12.309 -2.253 -3.666 1.00 83.00 88 ARG A O 1
ATOM 697 N N . PHE A 1 89 ? -14.187 -2.047 -2.447 1.00 88.50 89 PHE A N 1
ATOM 698 C CA . PHE A 1 89 ? -13.542 -2.147 -1.133 1.00 88.50 89 PHE A CA 1
ATOM 699 C C . PHE A 1 89 ? -12.669 -3.393 -0.980 1.00 88.50 89 PHE A C 1
ATOM 701 O O . PHE A 1 89 ? -11.529 -3.283 -0.530 1.00 88.50 89 PHE A O 1
ATOM 708 N N . GLN A 1 90 ? -13.172 -4.564 -1.386 1.00 94.81 90 GLN A N 1
ATOM 709 C CA . GLN A 1 90 ? -12.444 -5.829 -1.240 1.00 94.81 90 GLN A CA 1
ATOM 710 C C . GLN A 1 90 ? -11.113 -5.818 -1.995 1.00 94.81 90 GLN A C 1
ATOM 712 O O . GLN A 1 90 ? -10.090 -6.230 -1.456 1.00 94.81 90 GLN A O 1
ATOM 717 N N . GLU A 1 91 ? -11.089 -5.262 -3.205 1.00 89.12 91 GLU A N 1
ATOM 718 C CA . GLU A 1 91 ? -9.861 -5.170 -3.994 1.00 89.12 91 GLU A CA 1
ATOM 719 C C . GLU A 1 91 ? -8.864 -4.164 -3.410 1.00 89.12 91 GLU A C 1
ATOM 721 O O . GLU A 1 91 ? -7.657 -4.406 -3.431 1.00 89.12 91 GLU A O 1
ATOM 726 N N . GLY A 1 92 ? -9.348 -3.041 -2.867 1.00 89.06 92 GLY A N 1
ATOM 727 C CA . GLY A 1 92 ? -8.495 -2.071 -2.176 1.00 89.06 92 GLY A CA 1
ATOM 728 C C . GLY A 1 92 ? -7.886 -2.638 -0.889 1.00 89.06 92 GLY A C 1
ATOM 729 O O . GLY A 1 92 ? -6.696 -2.456 -0.629 1.00 89.06 92 GLY A O 1
ATOM 730 N N . ILE A 1 93 ? -8.681 -3.374 -0.109 1.00 96.38 93 ILE A N 1
ATOM 731 C CA . ILE A 1 93 ? -8.237 -4.090 1.095 1.00 96.38 93 ILE A CA 1
ATOM 732 C C . ILE A 1 93 ? -7.186 -5.144 0.731 1.00 96.38 93 ILE A C 1
ATOM 734 O O . ILE A 1 93 ? -6.131 -5.210 1.365 1.00 96.38 93 ILE A O 1
ATOM 738 N N . GLU A 1 94 ? -7.437 -5.933 -0.313 1.00 96.00 94 GLU A N 1
ATOM 739 C CA . GLU A 1 94 ? -6.515 -6.973 -0.768 1.00 96.00 94 GLU A CA 1
ATOM 740 C C . GLU A 1 94 ? -5.186 -6.387 -1.265 1.00 96.00 94 GLU A C 1
ATOM 742 O O . GLU A 1 94 ? -4.115 -6.884 -0.915 1.00 96.00 94 GLU A O 1
ATOM 747 N N . ALA A 1 95 ? -5.221 -5.254 -1.975 1.00 91.44 95 ALA A N 1
ATOM 748 C CA . ALA A 1 95 ? -4.013 -4.541 -2.388 1.00 91.44 95 ALA A CA 1
ATOM 749 C C . ALA A 1 95 ? -3.119 -4.152 -1.194 1.00 91.44 95 ALA A C 1
ATOM 751 O O . ALA A 1 95 ? -1.894 -4.294 -1.256 1.00 91.44 95 ALA A O 1
ATOM 752 N N . TYR A 1 96 ? -3.713 -3.689 -0.089 1.00 96.19 96 TYR A N 1
ATOM 753 C CA . TYR A 1 96 ? -2.961 -3.389 1.129 1.00 96.19 96 TYR A CA 1
ATOM 754 C C . TYR A 1 96 ? -2.430 -4.645 1.820 1.00 96.19 96 TYR A C 1
ATOM 756 O O . TYR A 1 96 ? -1.280 -4.643 2.263 1.00 96.19 96 TYR A O 1
ATOM 764 N N . LYS A 1 97 ? -3.226 -5.718 1.902 1.00 97.44 97 LYS A N 1
ATOM 765 C CA . LYS A 1 97 ? -2.787 -6.996 2.485 1.00 97.44 97 LYS A CA 1
ATOM 766 C C . LYS A 1 97 ? -1.561 -7.547 1.763 1.00 97.44 97 LYS A C 1
ATOM 768 O O . LYS A 1 97 ? -0.569 -7.871 2.412 1.00 97.44 97 LYS A O 1
ATOM 773 N N . GLN A 1 98 ? -1.581 -7.570 0.435 1.00 96.12 98 GLN A N 1
ATOM 774 C CA . GLN A 1 98 ? -0.447 -8.034 -0.366 1.00 96.12 98 GLN A CA 1
ATOM 775 C C . GLN A 1 98 ? 0.797 -7.180 -0.154 1.00 96.12 98 GLN A C 1
ATOM 777 O O . GLN A 1 98 ? 1.891 -7.713 0.024 1.00 96.12 98 GLN A O 1
ATOM 782 N N . ALA A 1 99 ? 0.639 -5.855 -0.095 1.00 95.69 99 ALA A N 1
ATOM 783 C CA . ALA A 1 99 ? 1.753 -4.972 0.221 1.00 95.69 99 ALA A CA 1
ATOM 784 C C . ALA A 1 99 ? 2.322 -5.234 1.624 1.00 95.69 99 ALA A C 1
ATOM 786 O O . ALA A 1 99 ? 3.536 -5.202 1.792 1.00 95.69 99 ALA A O 1
ATOM 787 N N . LEU A 1 100 ? 1.488 -5.540 2.625 1.00 97.38 100 LEU A N 1
ATOM 788 C CA . LEU A 1 100 ? 1.959 -5.899 3.968 1.00 97.38 100 LEU A CA 1
ATOM 789 C C . LEU A 1 100 ? 2.740 -7.212 3.999 1.00 97.38 100 LEU A C 1
ATOM 791 O O . LEU A 1 100 ? 3.665 -7.323 4.801 1.00 97.38 100 LEU A O 1
ATOM 795 N N . VAL A 1 101 ? 2.369 -8.194 3.177 1.00 97.19 101 VAL A N 1
ATOM 796 C CA . VAL A 1 101 ? 3.104 -9.465 3.075 1.00 97.19 101 VAL A C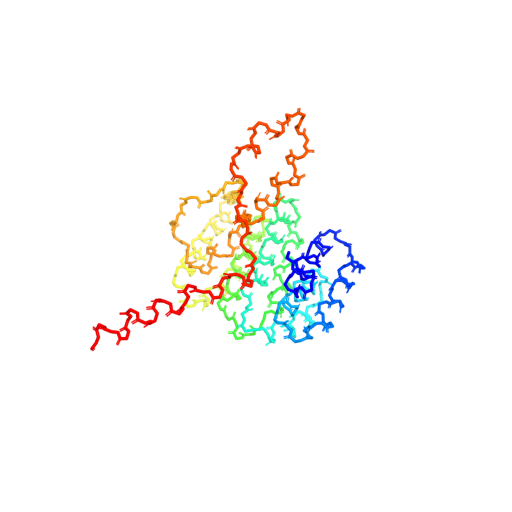A 1
ATOM 797 C C . VAL A 1 101 ? 4.423 -9.274 2.321 1.00 97.19 101 VAL A C 1
ATOM 799 O O . VAL A 1 101 ? 5.442 -9.831 2.719 1.00 97.19 101 VAL A O 1
ATOM 802 N N . ALA A 1 102 ? 4.427 -8.452 1.269 1.00 97.12 102 ALA A N 1
ATOM 803 C CA . ALA A 1 102 ? 5.626 -8.174 0.480 1.00 97.12 102 ALA A CA 1
ATOM 804 C C . ALA A 1 102 ? 6.627 -7.241 1.186 1.00 97.12 102 ALA A C 1
ATOM 806 O O . ALA A 1 102 ? 7.823 -7.295 0.903 1.00 97.12 102 ALA A O 1
ATOM 807 N N . LEU A 1 103 ? 6.159 -6.373 2.090 1.00 96.62 103 LEU A N 1
ATOM 808 C CA . LEU A 1 103 ? 7.019 -5.427 2.797 1.00 96.62 103 LEU A CA 1
ATOM 809 C C . LEU A 1 103 ? 8.070 -6.159 3.654 1.00 96.62 103 LEU A C 1
ATOM 811 O O . LEU A 1 103 ? 7.705 -6.984 4.495 1.00 96.62 103 LEU A O 1
ATOM 815 N N . PRO A 1 104 ? 9.364 -5.807 3.527 1.00 95.12 104 PRO A N 1
ATOM 816 C CA . PRO A 1 104 ? 10.407 -6.389 4.363 1.00 95.12 104 PRO A CA 1
ATOM 817 C C . PRO A 1 104 ? 10.180 -6.089 5.851 1.00 95.12 104 PRO A C 1
ATOM 819 O O . PRO A 1 104 ? 9.782 -4.981 6.223 1.00 95.12 104 PRO A O 1
ATOM 822 N N . SER A 1 105 ? 10.479 -7.057 6.722 1.00 91.50 105 SER A N 1
ATOM 823 C CA . SER A 1 105 ? 10.203 -6.978 8.168 1.00 91.50 105 SER A CA 1
ATOM 824 C C . SER A 1 105 ? 10.909 -5.813 8.870 1.00 91.50 105 SER A C 1
ATOM 826 O O . SER A 1 105 ? 10.373 -5.246 9.821 1.00 91.50 105 SER A O 1
ATOM 828 N N . ASN A 1 106 ? 12.077 -5.398 8.373 1.00 92.31 106 ASN A N 1
ATOM 829 C CA . ASN A 1 106 ? 12.832 -4.261 8.901 1.00 92.31 106 ASN A CA 1
ATOM 830 C C . ASN A 1 106 ? 12.228 -2.888 8.538 1.00 92.31 106 ASN A C 1
ATOM 832 O O . ASN A 1 106 ? 12.685 -1.864 9.045 1.00 92.31 106 ASN A O 1
ATOM 836 N N . LYS A 1 107 ? 11.199 -2.824 7.682 1.00 94.00 107 LYS A N 1
ATOM 837 C CA . LYS A 1 107 ? 10.538 -1.575 7.259 1.00 94.00 107 LYS A CA 1
ATOM 838 C C . LYS A 1 107 ? 9.325 -1.249 8.133 1.00 94.00 107 LYS A C 1
ATOM 840 O O . LYS A 1 107 ? 8.234 -0.988 7.625 1.00 94.00 107 LYS A O 1
ATOM 845 N N . VAL A 1 108 ? 9.531 -1.234 9.451 1.00 94.31 108 VAL A N 1
ATOM 846 C CA . VAL A 1 108 ? 8.471 -1.077 10.465 1.00 94.31 108 VAL A CA 1
ATOM 847 C C . VAL A 1 108 ? 7.601 0.159 10.213 1.00 94.31 108 VAL A C 1
ATOM 849 O O . VAL A 1 108 ? 6.381 0.043 10.170 1.00 94.31 108 VAL A O 1
ATOM 852 N N . GLU A 1 109 ? 8.196 1.326 9.955 1.00 92.00 109 GLU A N 1
ATOM 853 C CA . GLU A 1 109 ? 7.421 2.562 9.752 1.00 92.00 109 GLU A CA 1
ATOM 854 C C . GLU A 1 109 ? 6.551 2.537 8.489 1.00 92.00 109 GLU A C 1
ATOM 856 O O . GLU A 1 109 ? 5.399 2.971 8.517 1.00 92.00 109 GLU A O 1
ATOM 861 N N . LEU A 1 110 ? 7.056 1.966 7.391 1.00 92.25 110 LEU A N 1
ATOM 862 C CA . LEU A 1 110 ? 6.265 1.791 6.170 1.00 92.25 110 LEU A CA 1
ATOM 863 C C . LEU A 1 110 ? 5.127 0.796 6.388 1.00 92.25 110 LEU A C 1
ATOM 865 O O . LEU A 1 110 ? 4.010 1.026 5.930 1.00 92.25 110 LEU A O 1
ATOM 869 N N . ARG A 1 111 ? 5.383 -0.276 7.142 1.00 95.62 111 ARG A N 1
ATOM 870 C CA . ARG A 1 111 ? 4.349 -1.234 7.528 1.00 95.62 111 ARG A CA 1
ATOM 871 C C . ARG A 1 111 ? 3.256 -0.560 8.359 1.00 95.62 111 ARG A C 1
ATOM 873 O O . ARG A 1 111 ? 2.083 -0.772 8.080 1.00 95.62 111 ARG A O 1
ATOM 880 N N . CYS A 1 112 ? 3.613 0.304 9.310 1.00 95.00 112 CYS A N 1
ATOM 881 C CA . CYS A 1 112 ? 2.649 1.075 10.099 1.00 95.00 112 CYS A CA 1
ATOM 882 C C . CYS A 1 112 ? 1.802 2.032 9.247 1.00 95.00 112 CYS A C 1
ATOM 884 O O . CYS A 1 112 ? 0.611 2.181 9.519 1.00 95.00 112 CYS A O 1
ATOM 886 N N . ILE A 1 113 ? 2.376 2.648 8.207 1.00 91.88 113 ILE A N 1
ATOM 887 C CA . ILE A 1 113 ? 1.615 3.458 7.240 1.00 91.88 113 ILE A CA 1
ATOM 888 C C . ILE A 1 113 ? 0.573 2.602 6.520 1.00 91.88 113 ILE A C 1
ATOM 890 O O . ILE A 1 113 ? -0.606 2.954 6.485 1.00 91.88 113 ILE A O 1
ATOM 894 N N . VAL A 1 114 ? 0.994 1.456 5.980 1.00 93.50 114 VAL A N 1
ATOM 895 C CA . VAL A 1 114 ? 0.091 0.560 5.249 1.00 93.50 114 VAL A CA 1
ATOM 896 C C . VAL A 1 114 ? -0.987 -0.015 6.176 1.00 93.50 114 VAL A C 1
ATOM 898 O O . VAL A 1 114 ? -2.150 -0.054 5.789 1.00 93.50 114 VAL A O 1
ATOM 901 N N . LEU A 1 115 ? -0.646 -0.381 7.417 1.00 97.25 115 LEU A N 1
ATOM 902 C CA . LEU A 1 115 ? -1.606 -0.838 8.430 1.00 97.25 115 LEU A CA 1
ATOM 903 C C . LEU A 1 115 ? -2.638 0.241 8.781 1.00 97.25 115 LEU A C 1
ATOM 905 O O . LEU A 1 115 ? -3.823 -0.063 8.891 1.00 97.25 115 LEU A O 1
ATOM 909 N N . TYR A 1 116 ? -2.221 1.501 8.932 1.00 94.56 116 TYR A N 1
ATOM 910 C CA . TYR A 1 116 ? -3.155 2.604 9.167 1.00 94.56 116 TYR A CA 1
ATOM 911 C C . TYR A 1 116 ? -4.148 2.758 8.006 1.00 94.56 116 TYR A C 1
ATOM 913 O O . TYR A 1 116 ? -5.355 2.836 8.237 1.00 94.56 116 TYR A O 1
ATOM 921 N N . ASN A 1 117 ? -3.660 2.735 6.763 1.00 90.81 117 ASN A N 1
ATOM 922 C CA . ASN A 1 117 ? -4.513 2.868 5.582 1.00 90.81 117 ASN A CA 1
ATOM 923 C C . ASN A 1 117 ? -5.431 1.654 5.375 1.00 90.81 117 ASN A C 1
ATOM 925 O O . ASN A 1 117 ? -6.586 1.829 4.995 1.00 90.81 117 ASN A O 1
ATOM 929 N N . LEU A 1 118 ? -4.961 0.445 5.688 1.00 95.69 118 LEU A N 1
ATOM 930 C CA . LEU A 1 118 ? -5.788 -0.760 5.699 1.00 95.69 118 LEU A CA 1
ATOM 931 C C . LEU A 1 118 ? -6.883 -0.680 6.770 1.00 95.69 118 LEU A C 1
ATOM 933 O O . LEU A 1 118 ? -8.040 -0.969 6.485 1.00 95.69 118 LEU A O 1
ATOM 937 N N . GLY A 1 119 ? -6.555 -0.226 7.982 1.00 95.81 119 GLY A N 1
ATOM 938 C CA . GLY A 1 119 ? -7.545 -0.004 9.038 1.00 95.81 119 GLY A CA 1
ATOM 939 C C . GLY A 1 119 ? -8.602 1.030 8.641 1.00 95.81 119 GLY A C 1
ATOM 940 O O . GLY A 1 119 ? -9.788 0.838 8.894 1.00 95.81 119 GLY A O 1
ATOM 941 N N . LEU A 1 120 ? -8.189 2.095 7.951 1.00 91.50 120 LEU A N 1
ATOM 942 C CA . LEU A 1 120 ? -9.100 3.086 7.382 1.00 91.50 120 LEU A CA 1
ATOM 943 C C . LEU A 1 120 ? -9.975 2.498 6.260 1.00 91.50 120 LEU A C 1
ATOM 945 O O . LEU A 1 120 ? -11.150 2.844 6.168 1.00 91.50 120 LEU A O 1
ATOM 949 N N . ALA A 1 121 ? -9.427 1.618 5.419 1.00 89.62 121 ALA A N 1
ATOM 950 C CA . ALA A 1 121 ? -10.176 0.920 4.375 1.00 89.62 121 ALA A CA 1
ATOM 951 C C . ALA A 1 121 ? -11.241 -0.013 4.966 1.00 89.62 121 ALA A C 1
ATOM 953 O O . ALA A 1 121 ? -12.391 0.041 4.539 1.00 89.62 121 ALA A O 1
ATOM 954 N N . TYR A 1 122 ? -10.887 -0.796 5.989 1.00 96.25 122 TYR A N 1
ATOM 955 C CA . TYR A 1 122 ? -11.841 -1.620 6.732 1.00 96.25 122 TYR A CA 1
ATOM 956 C C . TYR A 1 122 ? -12.954 -0.785 7.361 1.00 96.25 122 TYR A C 1
ATOM 958 O O . TYR A 1 122 ? -14.120 -1.125 7.210 1.00 96.25 122 TYR A O 1
ATOM 966 N N . ALA A 1 123 ? -12.605 0.340 7.990 1.00 92.25 123 ALA A N 1
ATOM 967 C CA . ALA A 1 123 ? -13.576 1.238 8.603 1.00 92.25 123 ALA A CA 1
ATOM 968 C C . ALA A 1 123 ? -14.558 1.842 7.582 1.00 92.25 123 ALA A C 1
ATOM 970 O O . ALA A 1 123 ? -15.730 2.005 7.894 1.00 92.25 123 ALA A O 1
ATOM 971 N N . ARG A 1 124 ? -14.100 2.155 6.359 1.00 89.25 124 ARG A N 1
ATOM 972 C CA . ARG A 1 124 ? -14.980 2.613 5.266 1.00 89.25 124 ARG A CA 1
ATOM 973 C C . ARG A 1 124 ? -15.866 1.506 4.697 1.00 89.25 124 ARG A C 1
ATOM 975 O O . ARG A 1 124 ? -16.940 1.806 4.202 1.00 89.25 124 ARG A O 1
ATOM 982 N N . ALA A 1 125 ? -15.411 0.260 4.770 1.00 91.31 125 ALA A N 1
ATOM 983 C CA . ALA A 1 125 ? -16.174 -0.920 4.378 1.00 91.31 125 ALA A CA 1
ATOM 984 C C . ALA A 1 125 ? -17.071 -1.459 5.513 1.00 91.31 125 ALA A C 1
ATOM 986 O O . ALA A 1 125 ? -17.504 -2.602 5.433 1.00 91.31 125 ALA A O 1
ATOM 987 N N . ASP A 1 126 ? -17.272 -0.679 6.584 1.00 92.94 126 ASP A N 1
ATOM 988 C CA . ASP A 1 126 ? -18.034 -1.027 7.796 1.00 92.94 126 ASP A CA 1
ATOM 989 C C . ASP A 1 126 ? -17.542 -2.278 8.562 1.00 92.94 126 ASP A C 1
ATOM 991 O O . ASP A 1 126 ? -18.186 -2.795 9.471 1.00 92.94 126 ASP A O 1
ATOM 995 N N . ASN A 1 127 ? -16.322 -2.735 8.269 1.00 95.62 127 ASN A N 1
ATOM 996 C CA . ASN A 1 127 ? -15.661 -3.844 8.959 1.00 95.62 127 ASN A CA 1
ATOM 997 C C . ASN A 1 127 ? -14.918 -3.319 10.200 1.00 95.62 127 ASN A C 1
ATOM 999 O O . ASN A 1 127 ? -13.687 -3.202 10.229 1.00 95.62 127 ASN A O 1
ATOM 1003 N N . LEU A 1 128 ? -15.679 -2.901 11.216 1.00 96.31 128 LEU A N 1
ATOM 1004 C CA . LEU A 1 128 ? -15.145 -2.157 12.365 1.00 96.31 128 LEU A CA 1
ATOM 1005 C C . LEU A 1 128 ? -14.205 -2.992 13.258 1.00 96.31 128 LEU A C 1
ATOM 1007 O O . LEU A 1 128 ? -13.276 -2.440 13.856 1.00 96.31 128 LEU A O 1
ATOM 1011 N N . GLU A 1 129 ? -14.405 -4.309 13.345 1.00 96.81 129 GLU A N 1
ATOM 1012 C CA . GLU A 1 129 ? -13.551 -5.201 14.144 1.00 96.81 129 GLU A CA 1
ATOM 1013 C C . GLU A 1 129 ? -12.156 -5.341 13.533 1.00 96.81 129 GLU A C 1
ATOM 1015 O O . GLU A 1 129 ? -11.141 -5.109 14.200 1.00 96.81 129 GLU A O 1
ATOM 1020 N N . GLU A 1 130 ? -12.100 -5.637 12.237 1.00 98.00 130 GLU A N 1
ATOM 1021 C CA . GLU A 1 130 ? -10.873 -5.729 11.454 1.00 98.00 130 GLU A CA 1
ATOM 1022 C C . GLU A 1 130 ? -10.149 -4.384 11.425 1.00 98.00 130 GLU A C 1
ATOM 1024 O O . GLU A 1 130 ? -8.919 -4.341 11.544 1.00 98.00 130 GLU A O 1
ATOM 1029 N N . ALA A 1 131 ? -10.892 -3.275 11.341 1.00 97.56 131 ALA A N 1
ATOM 1030 C CA . ALA A 1 131 ? -10.327 -1.937 11.444 1.00 97.56 131 ALA A CA 1
ATOM 1031 C C . ALA A 1 131 ? -9.591 -1.745 12.779 1.00 97.56 131 ALA A C 1
ATOM 1033 O O . ALA A 1 131 ? -8.419 -1.361 12.787 1.00 97.56 131 ALA A O 1
ATOM 1034 N N . LEU A 1 132 ? -10.229 -2.057 13.914 1.00 98.19 132 LEU A N 1
ATOM 1035 C CA . LEU A 1 132 ? -9.607 -1.931 15.237 1.00 98.19 132 LEU A CA 1
ATOM 1036 C C . LEU A 1 132 ? -8.413 -2.874 15.411 1.00 98.19 132 LEU A C 1
ATOM 1038 O O . LEU A 1 132 ? -7.383 -2.453 15.943 1.00 98.19 132 LEU A O 1
ATOM 1042 N N . ALA A 1 133 ? -8.528 -4.129 14.971 1.00 98.31 133 ALA A N 1
ATOM 1043 C CA . ALA A 1 133 ? -7.443 -5.104 15.041 1.00 98.31 133 ALA A CA 1
ATOM 1044 C C . ALA A 1 133 ? -6.220 -4.646 14.231 1.00 98.31 133 ALA A C 1
ATOM 1046 O O . ALA A 1 133 ? -5.089 -4.697 14.721 1.00 98.31 133 ALA A O 1
ATOM 1047 N N . THR A 1 134 ? -6.445 -4.124 13.025 1.00 98.00 134 THR A N 1
ATOM 1048 C CA . THR A 1 134 ? -5.381 -3.621 12.148 1.00 98.00 134 THR A CA 1
ATOM 1049 C C . THR A 1 134 ? -4.743 -2.350 12.715 1.00 98.00 134 THR A C 1
ATOM 1051 O O . THR A 1 134 ? -3.518 -2.233 12.767 1.00 98.00 134 THR A O 1
ATOM 1054 N N . LEU A 1 135 ? -5.551 -1.409 13.215 1.00 97.25 135 LEU A N 1
ATOM 1055 C CA . LEU A 1 135 ? -5.052 -0.162 13.801 1.00 97.25 135 LEU A CA 1
ATOM 1056 C C . LEU A 1 135 ? -4.223 -0.401 15.067 1.00 97.25 135 LEU A C 1
ATOM 1058 O O . LEU A 1 135 ? -3.222 0.283 15.270 1.00 97.25 135 LEU A O 1
ATOM 1062 N N . LYS A 1 136 ? -4.570 -1.405 15.883 1.00 98.25 136 LYS A N 1
ATOM 1063 C CA . LYS A 1 136 ? -3.741 -1.809 17.031 1.00 98.25 136 LYS A CA 1
ATOM 1064 C C . LYS A 1 136 ? -2.327 -2.200 16.601 1.00 98.25 136 LYS A C 1
ATOM 1066 O O . LYS A 1 136 ? -1.373 -1.797 17.259 1.00 98.25 136 LYS A O 1
ATOM 1071 N N . GLN A 1 137 ? -2.176 -2.914 15.485 1.00 97.56 137 GLN A N 1
ATOM 1072 C CA . GLN A 1 137 ? -0.853 -3.275 14.961 1.00 97.56 137 GLN A CA 1
ATOM 1073 C C . GLN A 1 137 ? -0.054 -2.043 14.507 1.00 97.56 137 GLN A C 1
ATOM 1075 O O . GLN A 1 137 ? 1.164 -2.024 14.647 1.00 97.56 137 GLN A O 1
ATOM 1080 N N . ALA A 1 138 ? -0.716 -0.987 14.021 1.00 95.75 138 ALA A N 1
ATOM 1081 C CA . ALA A 1 138 ? -0.054 0.253 13.603 1.00 95.75 138 ALA A CA 1
ATOM 1082 C C . ALA A 1 138 ? 0.498 1.097 14.776 1.00 95.75 138 ALA A C 1
ATOM 1084 O O . ALA A 1 138 ? 1.271 2.031 14.551 1.00 95.75 138 ALA A O 1
ATOM 1085 N N . LEU A 1 139 ? 0.130 0.791 16.030 1.00 96.62 139 LEU A N 1
ATOM 1086 C CA . LEU A 1 139 ? 0.584 1.536 17.214 1.00 96.62 139 LEU A CA 1
ATOM 1087 C C . LEU A 1 139 ? 2.067 1.335 17.548 1.00 96.62 139 LEU A C 1
ATOM 1089 O O . LEU A 1 139 ? 2.609 2.138 18.306 1.00 96.62 139 LEU A O 1
ATOM 1093 N N . ILE A 1 140 ? 2.722 0.316 16.978 1.00 96.50 140 ILE A N 1
ATOM 1094 C CA . ILE A 1 140 ? 4.156 0.048 17.183 1.00 96.50 140 ILE A CA 1
ATOM 1095 C C . ILE A 1 140 ? 5.068 1.111 16.552 1.00 96.50 140 ILE A C 1
ATOM 1097 O O . ILE A 1 140 ? 6.266 1.126 16.824 1.00 96.50 140 ILE A O 1
ATOM 1101 N N . SER A 1 141 ? 4.519 1.977 15.691 1.00 92.00 141 SER A N 1
ATOM 1102 C CA . SER A 1 141 ? 5.262 3.063 15.046 1.00 92.00 141 SER A CA 1
ATOM 1103 C C . SER A 1 141 ? 5.968 3.939 16.072 1.00 92.00 141 SER A C 1
ATOM 1105 O O . SER A 1 141 ? 5.370 4.336 17.073 1.00 92.00 141 SER A O 1
ATOM 1107 N N . GLN A 1 142 ? 7.216 4.300 15.789 1.00 91.81 142 GLN A N 1
ATOM 1108 C CA . GLN A 1 142 ? 8.010 5.227 16.593 1.00 91.81 142 GLN A CA 1
ATOM 1109 C C . GLN A 1 142 ? 7.607 6.690 16.361 1.00 91.81 142 GLN A C 1
ATOM 1111 O O . GLN A 1 142 ? 7.832 7.541 17.227 1.00 91.81 142 GLN A O 1
ATOM 1116 N N . ASP A 1 143 ? 6.875 6.976 15.285 1.00 89.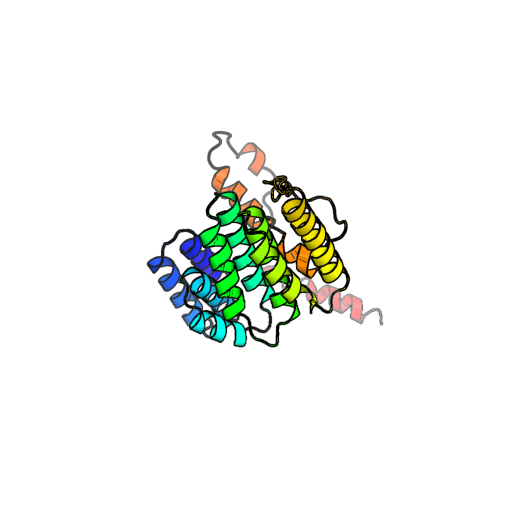12 143 ASP A N 1
ATOM 1117 C CA . ASP A 1 143 ? 6.335 8.299 14.993 1.00 89.12 143 ASP A CA 1
ATOM 1118 C C . ASP A 1 143 ? 5.155 8.665 15.923 1.00 89.12 143 ASP A C 1
ATOM 1120 O O . ASP A 1 143 ? 4.082 8.047 15.926 1.00 89.12 143 ASP A O 1
ATOM 1124 N N . LYS A 1 144 ? 5.346 9.709 16.741 1.00 90.19 144 LYS A N 1
ATOM 1125 C CA . LYS A 1 144 ? 4.337 10.191 17.702 1.00 90.19 144 LYS A CA 1
ATOM 1126 C C . LYS A 1 144 ? 3.070 10.710 17.012 1.00 90.19 144 LYS A C 1
ATOM 1128 O O . LYS A 1 144 ? 1.969 10.511 17.540 1.00 90.19 144 LYS A O 1
ATOM 1133 N N . GLN A 1 145 ? 3.202 11.377 15.866 1.00 86.38 145 GLN A N 1
ATOM 1134 C CA . GLN A 1 145 ? 2.061 11.914 15.125 1.00 86.38 145 GLN A CA 1
ATOM 1135 C C . GLN A 1 145 ? 1.215 10.767 14.568 1.00 86.38 145 GLN A C 1
ATOM 1137 O O . GLN A 1 145 ? -0.005 10.757 14.746 1.00 86.38 145 GLN A O 1
ATOM 1142 N N . ARG A 1 146 ? 1.855 9.738 14.008 1.00 85.50 146 ARG A N 1
ATOM 1143 C CA . ARG A 1 146 ? 1.198 8.522 13.520 1.00 85.50 146 ARG A CA 1
ATOM 1144 C C . ARG A 1 146 ? 0.434 7.814 14.623 1.00 85.50 146 ARG A C 1
ATOM 1146 O O . ARG A 1 146 ? -0.755 7.555 14.460 1.00 85.50 146 ARG A O 1
ATOM 1153 N N . ARG A 1 147 ? 1.062 7.573 15.780 1.00 92.56 147 ARG A N 1
ATOM 1154 C CA . ARG A 1 147 ? 0.366 6.965 16.929 1.00 92.56 147 ARG A CA 1
ATOM 1155 C C . ARG A 1 147 ? -0.850 7.787 17.359 1.00 92.56 147 ARG A C 1
ATOM 1157 O O . ARG A 1 147 ? -1.893 7.216 17.666 1.00 92.56 147 ARG A O 1
ATOM 1164 N N . THR A 1 148 ? -0.743 9.115 17.356 1.00 91.69 148 THR A N 1
ATOM 1165 C CA . THR A 1 148 ? -1.864 10.015 17.681 1.00 91.69 148 THR A CA 1
ATOM 1166 C C . THR A 1 148 ? -3.016 9.868 16.684 1.00 91.69 148 THR A C 1
ATOM 1168 O O . THR A 1 148 ? -4.169 9.727 17.091 1.00 91.69 148 THR A O 1
ATOM 1171 N N . ARG A 1 149 ? -2.716 9.822 15.382 1.00 89.12 149 ARG A N 1
ATOM 1172 C CA . ARG A 1 149 ? -3.710 9.621 14.314 1.00 89.12 149 ARG A CA 1
ATOM 1173 C C . ARG A 1 149 ? -4.390 8.262 14.396 1.00 89.12 149 ARG A C 1
ATOM 1175 O O . ARG A 1 149 ? -5.614 8.195 14.330 1.00 89.12 149 ARG A O 1
ATOM 1182 N N . VAL A 1 150 ? -3.608 7.202 14.607 1.00 92.38 150 VAL A N 1
ATOM 1183 C CA . VAL A 1 150 ? -4.112 5.837 14.809 1.00 92.38 150 VAL A CA 1
ATOM 1184 C C . VAL A 1 150 ? -5.085 5.814 15.990 1.00 92.38 150 VAL A C 1
ATOM 1186 O O . VAL A 1 150 ? -6.221 5.376 15.829 1.00 92.38 150 VAL A O 1
ATOM 1189 N N . LYS A 1 151 ? -4.703 6.371 17.149 1.00 95.75 151 LYS A N 1
ATOM 1190 C CA . LYS A 1 151 ? -5.582 6.463 18.330 1.00 95.75 151 LYS A CA 1
ATOM 1191 C C . LYS A 1 151 ? -6.856 7.268 18.060 1.00 95.75 151 LYS A C 1
ATOM 1193 O O . LYS A 1 151 ? -7.931 6.867 18.502 1.00 95.75 151 LYS A O 1
ATOM 1198 N N . SER A 1 152 ? -6.749 8.381 17.332 1.00 93.88 152 SER A N 1
ATOM 1199 C CA . SER A 1 152 ? -7.899 9.209 16.952 1.00 93.88 152 SER A CA 1
ATOM 1200 C C . SER A 1 152 ? -8.896 8.429 16.091 1.00 93.88 152 SER A C 1
ATOM 1202 O O . SER A 1 152 ? -10.085 8.395 16.407 1.00 93.88 152 SER A O 1
ATOM 1204 N N . LEU A 1 153 ? -8.418 7.727 15.057 1.00 92.19 153 LEU A N 1
ATOM 1205 C CA . LEU A 1 153 ? -9.267 6.886 14.214 1.00 92.19 153 LEU A CA 1
ATOM 1206 C C . LEU A 1 153 ? -9.880 5.726 15.008 1.00 92.19 153 LEU A C 1
ATOM 1208 O O . LEU A 1 153 ? -11.085 5.514 14.928 1.00 92.19 153 LEU A O 1
ATOM 1212 N N . MET A 1 154 ? -9.094 5.039 15.842 1.00 96.94 154 MET A N 1
ATOM 1213 C CA . MET A 1 154 ? -9.601 3.972 16.713 1.00 96.94 154 MET A CA 1
ATOM 1214 C C . MET A 1 154 ? -10.726 4.456 17.631 1.00 96.94 154 MET A C 1
ATOM 1216 O O . MET A 1 154 ? -11.704 3.738 17.810 1.00 96.94 154 MET A O 1
ATOM 1220 N N . LYS A 1 155 ? -10.625 5.669 18.196 1.00 96.38 155 LYS A N 1
ATOM 1221 C CA . LYS A 1 155 ? -11.687 6.251 19.031 1.00 96.38 155 LYS A CA 1
ATOM 1222 C C . LYS A 1 155 ? -12.985 6.431 18.239 1.00 96.38 155 LYS A C 1
ATOM 1224 O O . LYS A 1 155 ? -14.047 6.112 18.763 1.00 96.38 155 LYS A O 1
ATOM 1229 N N . LYS A 1 156 ? -12.898 6.907 16.992 1.00 94.75 156 LYS A N 1
ATOM 1230 C CA . LYS A 1 156 ? -14.064 7.079 16.109 1.00 94.75 156 LYS A CA 1
ATOM 1231 C C . LYS A 1 156 ? -14.698 5.736 15.744 1.00 94.75 156 LYS A C 1
ATOM 1233 O O . LYS A 1 156 ? -15.900 5.581 15.906 1.00 94.75 156 LYS A O 1
ATOM 1238 N N . VAL A 1 157 ? -13.885 4.756 15.342 1.00 95.62 157 VAL A N 1
ATOM 1239 C CA . VAL A 1 157 ? -14.348 3.391 15.027 1.00 95.62 157 VAL A CA 1
ATOM 1240 C C . VAL A 1 157 ? -15.001 2.739 16.250 1.00 95.62 157 VAL A C 1
ATOM 1242 O O . VAL A 1 157 ? -16.071 2.152 16.142 1.00 95.62 157 VAL A O 1
ATOM 1245 N N . LEU A 1 158 ? -14.400 2.883 17.435 1.00 95.88 158 LEU A N 1
ATOM 1246 C CA . LEU A 1 158 ? -14.958 2.347 18.677 1.00 95.88 158 LEU A CA 1
ATOM 1247 C C . LEU A 1 158 ? -16.278 3.023 19.060 1.00 95.88 158 LEU A C 1
ATOM 1249 O O . LEU A 1 158 ? -17.153 2.361 19.608 1.00 95.88 158 LEU A O 1
ATOM 1253 N N . HIS A 1 159 ? -16.411 4.327 18.813 1.00 94.44 159 HIS A N 1
ATOM 1254 C CA . HIS A 1 159 ? -17.660 5.042 19.044 1.00 94.44 159 HIS A CA 1
ATOM 1255 C C . HIS A 1 159 ? -18.763 4.531 18.116 1.00 94.44 159 HIS A C 1
ATOM 1257 O O . HIS A 1 159 ? -19.774 4.084 18.639 1.00 94.44 159 HIS A O 1
ATOM 1263 N N . ALA A 1 160 ? -18.519 4.479 16.801 1.00 93.88 160 ALA A N 1
ATOM 1264 C CA . ALA A 1 160 ? -19.466 3.944 15.816 1.00 93.88 160 ALA A CA 1
ATOM 1265 C C . ALA A 1 160 ? -19.906 2.512 16.157 1.00 93.88 160 ALA A C 1
ATOM 1267 O O . ALA A 1 160 ? -21.092 2.209 16.208 1.00 93.88 160 ALA A O 1
ATOM 1268 N N . LYS A 1 161 ? -18.954 1.649 16.535 1.00 93.69 161 LYS A N 1
ATOM 1269 C CA . LYS A 1 161 ? -19.249 0.280 16.978 1.00 93.69 161 LYS A CA 1
ATOM 1270 C C . LYS A 1 161 ? -20.159 0.230 18.216 1.00 93.69 161 LYS A C 1
ATOM 1272 O O . LYS A 1 161 ? -20.952 -0.693 18.352 1.00 93.69 161 LYS A O 1
ATOM 1277 N N . LYS A 1 162 ? -20.007 1.174 19.152 1.00 94.19 162 LYS A N 1
ATOM 1278 C CA . LYS A 1 162 ? -20.797 1.226 20.394 1.00 94.19 162 LYS A CA 1
ATOM 1279 C C . LYS A 1 162 ? -22.166 1.871 20.201 1.00 94.19 162 LYS A C 1
ATOM 1281 O O . LYS A 1 162 ? -23.114 1.419 20.831 1.00 94.19 162 LYS A O 1
ATOM 1286 N N . SER A 1 163 ? -22.251 2.944 19.417 1.00 93.19 163 SER A N 1
ATOM 1287 C CA . SER A 1 163 ? -23.504 3.662 19.170 1.00 93.19 163 SER A CA 1
ATOM 1288 C C . SER A 1 163 ? -24.373 2.974 18.118 1.00 93.19 163 SER A C 1
ATOM 1290 O O . SER A 1 163 ? -25.578 3.192 18.108 1.00 93.19 163 SER A O 1
ATOM 1292 N N . GLY A 1 164 ? -23.779 2.151 17.246 1.00 87.75 164 GLY A N 1
ATOM 1293 C CA . GLY A 1 164 ? -24.449 1.604 16.064 1.00 87.75 164 GLY A CA 1
ATOM 1294 C C . GLY A 1 164 ? -24.651 2.645 14.959 1.00 87.75 164 GLY A C 1
ATOM 1295 O O . GLY A 1 164 ? -25.267 2.344 13.940 1.00 87.75 164 GLY A O 1
ATOM 1296 N N . GLU A 1 165 ? -24.148 3.868 15.148 1.00 87.00 165 GLU A N 1
ATOM 1297 C CA . GLU A 1 165 ? -24.221 4.920 14.141 1.00 87.00 165 GLU A CA 1
ATOM 1298 C C . GLU A 1 165 ? -23.179 4.682 13.041 1.00 87.00 165 GLU A C 1
ATOM 1300 O O . GLU A 1 165 ? -22.038 4.302 13.340 1.00 87.00 165 GLU A O 1
ATOM 1305 N N . PRO A 1 166 ? -23.527 4.955 11.771 1.00 82.94 166 PRO A N 1
ATOM 1306 C CA . PRO A 1 166 ? -22.600 4.787 10.666 1.00 82.94 166 PRO A CA 1
ATOM 1307 C C . PRO A 1 166 ? -21.388 5.704 10.838 1.00 82.94 166 PRO A C 1
ATOM 1309 O O . PRO A 1 166 ? -21.502 6.905 11.104 1.00 82.94 166 PRO A O 1
ATOM 1312 N N . LEU A 1 167 ? -20.195 5.142 10.650 1.00 88.00 167 LEU A N 1
ATOM 1313 C CA . LEU A 1 167 ? -18.960 5.902 10.752 1.00 88.00 167 LEU A CA 1
ATOM 1314 C C . LEU A 1 167 ? -18.786 6.819 9.533 1.00 88.00 167 LEU A C 1
ATOM 1316 O O . LEU A 1 167 ? -18.334 6.398 8.469 1.00 88.00 167 LEU A O 1
ATOM 1320 N N . LEU A 1 168 ? -19.051 8.111 9.714 1.00 80.75 168 LEU A N 1
ATOM 1321 C CA . LEU A 1 168 ? -18.803 9.114 8.680 1.00 80.75 168 LEU A CA 1
ATOM 1322 C C . LEU A 1 168 ? -17.326 9.522 8.666 1.00 80.75 168 LEU A C 1
ATOM 1324 O O . LEU A 1 168 ? -16.840 10.285 9.508 1.00 80.75 168 LEU A O 1
ATOM 1328 N N . LEU A 1 169 ? -16.592 9.010 7.682 1.00 77.88 169 LEU A N 1
ATOM 1329 C CA . LEU A 1 169 ? -15.231 9.442 7.384 1.00 77.88 169 LEU A CA 1
ATOM 1330 C C . LEU A 1 169 ? -15.257 10.429 6.217 1.00 77.88 169 LEU A C 1
ATOM 1332 O O . LEU A 1 169 ? -15.950 10.174 5.235 1.00 77.88 169 LEU A O 1
ATOM 1336 N N . PRO A 1 170 ? -14.468 11.519 6.261 1.00 68.31 170 PRO A N 1
ATOM 1337 C CA . PRO A 1 170 ? -14.321 12.384 5.104 1.00 68.31 170 PRO A CA 1
ATOM 1338 C C . PRO A 1 170 ? -13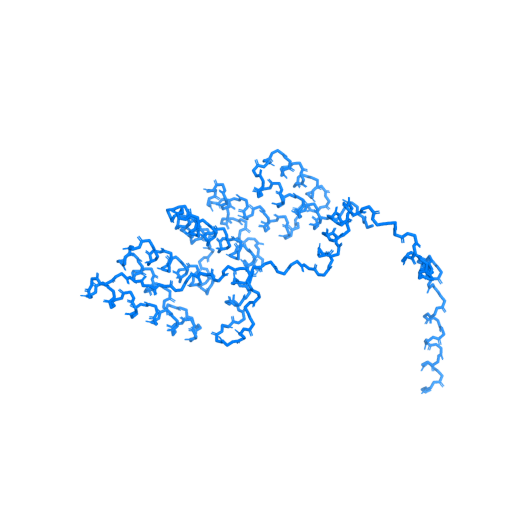.881 11.557 3.893 1.00 68.31 170 PRO A C 1
ATOM 1340 O O . PRO A 1 170 ? -12.942 10.745 3.981 1.00 68.31 170 PRO A O 1
ATOM 1343 N N . ASN A 1 171 ? -14.539 11.785 2.757 1.00 54.56 171 ASN A N 1
ATOM 1344 C CA . ASN A 1 171 ? -14.046 11.288 1.482 1.00 54.56 171 ASN A CA 1
ATOM 1345 C C . ASN A 1 171 ? -12.625 11.824 1.275 1.00 54.56 171 ASN A C 1
ATOM 1347 O O . ASN A 1 171 ? -12.323 12.973 1.613 1.00 54.56 171 ASN A O 1
ATOM 1351 N N . ALA A 1 172 ? -11.730 10.982 0.754 1.00 50.62 172 ALA A N 1
ATOM 1352 C CA . ALA A 1 172 ? -10.435 11.462 0.288 1.00 50.62 172 ALA A CA 1
ATOM 1353 C C . ALA A 1 172 ? -10.725 12.540 -0.767 1.00 50.62 172 ALA A C 1
ATOM 1355 O O . ALA A 1 172 ? -11.374 12.226 -1.764 1.00 50.62 172 ALA A O 1
ATOM 1356 N N . LYS A 1 173 ? -10.374 13.806 -0.483 1.00 39.31 173 LYS A N 1
ATOM 1357 C CA . LYS A 1 173 ? -10.811 14.961 -1.282 1.00 39.31 173 LYS A CA 1
ATOM 1358 C C . LYS A 1 173 ? -10.560 14.686 -2.767 1.00 39.31 173 LYS A C 1
ATOM 1360 O O . LYS A 1 173 ? -9.423 14.458 -3.172 1.00 39.31 173 LYS A O 1
ATOM 1365 N N . SER A 1 174 ? -11.622 14.709 -3.562 1.00 28.17 174 SER A N 1
ATOM 1366 C CA . SER A 1 174 ? -11.555 14.676 -5.017 1.00 28.17 174 SER A CA 1
ATOM 1367 C C . SER A 1 174 ? -10.907 15.968 -5.523 1.00 28.17 174 SER A C 1
ATOM 1369 O O . SER A 1 174 ? -11.434 17.053 -5.292 1.00 28.17 174 SER A O 1
ATOM 1371 N N . GLY A 1 175 ? -9.769 15.860 -6.209 1.00 33.03 175 GLY A N 1
ATOM 1372 C CA . GLY A 1 175 ? -9.371 16.812 -7.255 1.00 33.03 175 GLY A CA 1
ATOM 1373 C C . GLY A 1 175 ? -8.974 18.248 -6.879 1.00 33.03 175 GLY A C 1
ATOM 1374 O O . GLY A 1 175 ? -8.723 19.023 -7.794 1.00 33.03 175 GLY A O 1
ATOM 1375 N N . HIS A 1 176 ? -8.856 18.629 -5.604 1.00 28.25 176 HIS A N 1
ATOM 1376 C CA . HIS A 1 176 ? -8.253 19.919 -5.223 1.00 28.25 176 HIS A CA 1
ATOM 1377 C C . HIS A 1 176 ? -6.839 19.726 -4.655 1.00 28.25 176 HIS A C 1
ATOM 1379 O O . HIS A 1 176 ? -6.652 18.813 -3.843 1.00 28.25 176 HIS A O 1
ATOM 1385 N N . PRO A 1 177 ? -5.854 20.589 -4.996 1.00 27.89 177 PRO A N 1
ATOM 1386 C CA . PRO A 1 177 ? -4.595 20.632 -4.265 1.00 27.89 177 PRO A CA 1
ATOM 1387 C C . PRO A 1 177 ? -4.935 20.871 -2.791 1.00 27.89 177 PRO A C 1
ATOM 1389 O O . PRO A 1 177 ? -5.583 21.859 -2.450 1.00 27.89 177 PRO A O 1
ATOM 1392 N N . LEU A 1 178 ? -4.570 19.927 -1.923 1.00 39.34 178 LEU A N 1
ATOM 1393 C CA . LEU A 1 178 ? -4.748 20.031 -0.477 1.00 39.34 178 LEU A CA 1
ATOM 1394 C C . LEU A 1 178 ? -3.849 21.164 0.041 1.00 39.34 178 LEU A C 1
ATOM 1396 O O . LEU A 1 178 ? -2.702 20.943 0.404 1.00 39.34 178 LEU A O 1
ATOM 1400 N N . THR A 1 179 ? -4.367 22.390 0.042 1.00 28.95 179 THR A N 1
ATOM 1401 C CA . THR A 1 179 ? -3.666 23.626 0.424 1.00 28.95 179 THR A CA 1
ATOM 1402 C C . THR A 1 179 ? -3.535 23.851 1.929 1.00 28.95 179 THR A C 1
ATOM 1404 O O . THR A 1 179 ? -3.195 24.950 2.349 1.00 28.95 179 THR A O 1
ATOM 1407 N N . SER A 1 180 ? -3.735 22.840 2.770 1.00 31.53 180 SER A N 1
ATOM 1408 C CA . SER A 1 180 ? -3.475 22.978 4.204 1.00 31.53 180 SER A CA 1
ATOM 1409 C C . SER A 1 180 ? -2.369 22.029 4.641 1.00 31.53 180 SER A C 1
ATOM 1411 O O . SER A 1 180 ? -2.590 20.846 4.885 1.00 31.53 180 SER A O 1
ATOM 1413 N N . GLN A 1 181 ? -1.173 22.610 4.763 1.00 36.88 181 GLN A N 1
ATOM 1414 C CA . GLN A 1 181 ? 0.076 22.062 5.307 1.00 36.88 181 GLN A CA 1
ATOM 1415 C C . GLN A 1 181 ? -0.021 21.586 6.772 1.00 36.88 181 GLN A C 1
ATOM 1417 O O . GLN A 1 181 ? 0.990 21.278 7.400 1.00 36.88 181 GLN A O 1
ATOM 1422 N N . GLU A 1 182 ? -1.212 21.515 7.357 1.00 35.94 182 GLU A N 1
ATOM 1423 C CA . GLU A 1 182 ? -1.357 21.265 8.780 1.00 35.94 182 GLU A CA 1
ATOM 1424 C C . GLU A 1 182 ? -1.528 19.768 9.071 1.00 35.94 182 GLU A C 1
ATOM 1426 O O . GLU A 1 182 ? -2.543 19.141 8.773 1.00 35.94 182 GLU A O 1
ATOM 1431 N N . GLN A 1 183 ? -0.504 19.239 9.750 1.00 39.69 183 GLN A N 1
ATOM 1432 C CA . GLN A 1 183 ? -0.491 18.034 10.596 1.00 39.69 183 GLN A CA 1
ATOM 1433 C C . GLN A 1 183 ? -0.070 16.701 9.992 1.00 39.69 183 GLN A C 1
ATOM 1435 O O . GLN A 1 183 ? -0.321 15.667 10.611 1.00 39.69 183 GLN A O 1
ATOM 1440 N N . LEU A 1 184 ? 0.570 16.665 8.836 1.00 40.47 184 LEU A N 1
ATOM 1441 C CA . LEU A 1 184 ? 0.913 15.416 8.163 1.00 40.47 184 LEU A CA 1
ATOM 1442 C C . LEU A 1 184 ? 2.454 15.370 8.071 1.00 40.47 184 LEU A C 1
ATOM 1444 O O . LEU A 1 184 ? 3.032 16.244 7.448 1.00 40.47 184 LEU A O 1
ATOM 1448 N N . GLY A 1 185 ? 3.138 14.471 8.789 1.00 37.94 185 GLY A N 1
ATOM 1449 C CA . GLY A 1 185 ? 4.608 14.379 8.722 1.00 37.94 185 GLY A CA 1
ATOM 1450 C C . GLY A 1 185 ? 5.080 14.051 7.299 1.00 37.94 185 GLY A C 1
ATOM 1451 O O . GLY A 1 185 ? 4.317 13.458 6.538 1.00 37.94 185 GLY A O 1
ATOM 1452 N N . ASP A 1 186 ? 6.313 14.417 6.937 1.00 38.44 186 ASP A N 1
ATOM 1453 C CA . ASP A 1 186 ? 6.833 14.388 5.553 1.00 38.44 186 ASP A CA 1
ATOM 1454 C C . ASP A 1 186 ? 6.514 13.095 4.780 1.00 38.44 186 ASP A C 1
ATOM 1456 O O . ASP A 1 186 ? 6.084 13.129 3.630 1.00 38.44 186 ASP A O 1
ATOM 1460 N N . LEU A 1 187 ? 6.636 11.930 5.426 1.00 39.34 187 LEU A N 1
ATOM 1461 C CA . LEU A 1 187 ? 6.355 10.641 4.786 1.00 39.34 187 LEU A CA 1
ATOM 1462 C C . LEU A 1 187 ? 4.857 10.398 4.531 1.00 39.34 187 LEU A C 1
ATOM 1464 O O . LEU A 1 187 ? 4.501 9.728 3.563 1.00 39.34 187 LEU A O 1
ATOM 1468 N N . ASP A 1 188 ? 3.984 10.942 5.379 1.00 46.97 188 ASP A N 1
ATOM 1469 C CA . ASP A 1 188 ? 2.535 10.859 5.206 1.00 46.97 188 ASP A CA 1
ATOM 1470 C C . ASP A 1 188 ? 2.074 11.812 4.100 1.00 46.97 188 ASP A C 1
ATOM 1472 O O . ASP A 1 188 ? 1.144 11.473 3.369 1.00 46.97 188 ASP A O 1
ATOM 1476 N N . GLN A 1 189 ? 2.713 12.985 3.957 1.00 45.34 189 GLN A N 1
ATOM 1477 C CA . GLN A 1 189 ? 2.340 13.982 2.935 1.00 45.34 189 GLN A CA 1
ATOM 1478 C C . GLN A 1 189 ? 2.674 13.448 1.556 1.00 45.34 189 GLN A C 1
ATOM 1480 O O . GLN A 1 189 ? 1.834 13.448 0.656 1.00 45.34 189 GLN A O 1
ATOM 1485 N N . ASP A 1 190 ? 3.865 12.873 1.452 1.00 40.56 190 ASP A N 1
ATOM 1486 C CA . ASP A 1 190 ? 4.391 12.274 0.241 1.00 40.56 190 ASP A CA 1
ATOM 1487 C C . ASP A 1 190 ? 3.563 11.088 -0.261 1.00 40.56 190 ASP A C 1
ATOM 1489 O O . ASP A 1 190 ? 3.571 10.814 -1.458 1.00 40.56 190 ASP A O 1
ATOM 1493 N N . ILE A 1 191 ? 2.894 10.339 0.621 1.00 48.25 191 ILE A N 1
ATOM 1494 C CA . ILE A 1 191 ? 2.087 9.163 0.248 1.00 48.25 191 ILE A CA 1
ATOM 1495 C C . ILE A 1 191 ? 0.646 9.559 -0.104 1.00 48.25 191 ILE A C 1
ATOM 1497 O O . ILE A 1 191 ? 0.014 8.883 -0.916 1.00 48.25 191 ILE A O 1
ATOM 1501 N N . VAL A 1 192 ? 0.141 10.656 0.473 1.00 44.09 192 VAL A N 1
ATOM 1502 C CA . VAL A 1 192 ? -1.210 11.195 0.230 1.00 44.09 192 VAL A CA 1
ATOM 1503 C C . VAL A 1 192 ? -1.271 12.077 -1.026 1.00 44.09 192 VAL A C 1
ATOM 1505 O O . VAL A 1 192 ? -2.357 12.299 -1.561 1.00 44.09 192 VAL A O 1
ATOM 1508 N N . TYR A 1 193 ? -0.136 12.555 -1.538 1.00 40.38 193 TYR A N 1
ATOM 1509 C CA . TYR A 1 193 ? -0.126 13.457 -2.684 1.00 40.38 193 TYR A CA 1
ATOM 1510 C C . TYR A 1 193 ? -0.345 12.731 -4.025 1.00 40.38 193 TYR A C 1
ATOM 1512 O O . TYR A 1 193 ? 0.495 11.961 -4.503 1.00 40.38 193 TYR A O 1
ATOM 1520 N N . ALA A 1 194 ? -1.493 13.009 -4.645 1.00 39.75 194 ALA A N 1
ATOM 1521 C CA . ALA A 1 194 ? -1.846 12.609 -5.997 1.00 39.75 194 ALA A CA 1
ATOM 1522 C C . ALA A 1 194 ? -1.574 13.761 -6.981 1.00 39.75 194 ALA A C 1
ATOM 1524 O O . ALA A 1 194 ? -2.050 14.874 -6.788 1.00 39.75 194 ALA A O 1
ATOM 1525 N N . MET A 1 195 ? -0.858 13.445 -8.063 1.00 36.62 195 MET A N 1
ATOM 1526 C CA . MET A 1 195 ? -0.893 14.153 -9.349 1.00 36.62 195 MET A CA 1
ATOM 1527 C C . MET A 1 195 ? -0.617 15.670 -9.328 1.00 36.62 195 MET A C 1
ATOM 1529 O O . MET A 1 195 ? -1.396 16.446 -9.878 1.00 36.62 195 MET A O 1
ATOM 1533 N N . SER A 1 196 ? 0.543 16.116 -8.840 1.00 39.38 196 SER A N 1
ATOM 1534 C CA . SER A 1 196 ? 1.160 17.251 -9.539 1.00 39.38 196 SER A CA 1
ATOM 1535 C C . SER A 1 196 ? 1.705 16.683 -10.837 1.00 39.38 196 SER A C 1
ATOM 1537 O O . SER A 1 196 ? 2.712 15.976 -10.810 1.00 39.38 196 SER A O 1
ATOM 1539 N N . LEU A 1 197 ? 1.035 16.960 -11.956 1.00 39.53 197 LEU A N 1
ATOM 1540 C CA . LEU A 1 197 ? 1.730 16.966 -13.239 1.00 39.53 197 LEU A CA 1
ATOM 1541 C C . LEU A 1 197 ? 2.992 17.800 -13.022 1.00 39.53 197 LEU A C 1
ATOM 1543 O O . LEU A 1 197 ? 2.887 18.964 -12.618 1.00 39.53 197 LEU A O 1
ATOM 1547 N N . ASP A 1 198 ? 4.165 17.205 -13.225 1.00 45.94 198 ASP A N 1
ATOM 1548 C CA . ASP A 1 198 ? 5.406 17.975 -13.222 1.00 45.94 198 ASP A CA 1
ATOM 1549 C C . ASP A 1 198 ? 5.235 19.165 -14.191 1.00 45.94 198 ASP A C 1
ATOM 1551 O O . ASP A 1 198 ? 4.516 19.029 -15.190 1.00 45.94 198 ASP A O 1
ATOM 1555 N N . PRO A 1 199 ? 5.835 20.347 -13.958 1.00 41.03 199 PRO A N 1
ATOM 1556 C CA . PRO A 1 199 ? 5.748 21.448 -14.916 1.00 41.03 199 PRO A CA 1
ATOM 1557 C C . PRO A 1 199 ? 6.081 21.014 -16.355 1.00 41.03 199 PRO A C 1
ATOM 1559 O O . PRO A 1 199 ? 5.467 21.509 -17.302 1.00 41.03 199 PRO A O 1
ATOM 1562 N N . GLY A 1 200 ? 6.972 20.029 -16.526 1.00 45.78 200 GLY A N 1
ATOM 1563 C CA . GLY A 1 200 ? 7.244 19.377 -17.804 1.00 45.78 200 GLY A CA 1
ATOM 1564 C C . GLY A 1 200 ? 6.076 18.546 -18.347 1.00 45.78 200 GLY A C 1
ATOM 1565 O O . GLY A 1 200 ? 5.755 18.655 -19.529 1.00 45.78 200 GLY A O 1
ATOM 1566 N N . GLU A 1 201 ? 5.393 17.765 -17.510 1.00 45.75 201 GLU A N 1
ATOM 1567 C CA . GLU A 1 201 ? 4.214 16.972 -17.895 1.00 45.75 201 GLU A CA 1
ATOM 1568 C C . GLU A 1 201 ? 2.999 17.854 -18.208 1.00 45.75 201 GLU A C 1
ATOM 1570 O O . GLU A 1 201 ? 2.285 17.594 -19.175 1.00 45.75 201 GLU A O 1
ATOM 1575 N N . SER A 1 202 ? 2.802 18.940 -17.457 1.00 41.25 202 SER A N 1
ATOM 1576 C CA . SER A 1 202 ? 1.765 19.946 -17.712 1.00 41.25 202 SER A CA 1
ATOM 1577 C C . SER A 1 202 ? 2.023 20.692 -19.026 1.00 41.25 202 SER A C 1
ATOM 1579 O O . SER A 1 202 ? 1.100 20.926 -19.808 1.00 41.25 202 SER A O 1
ATOM 1581 N N . CYS A 1 20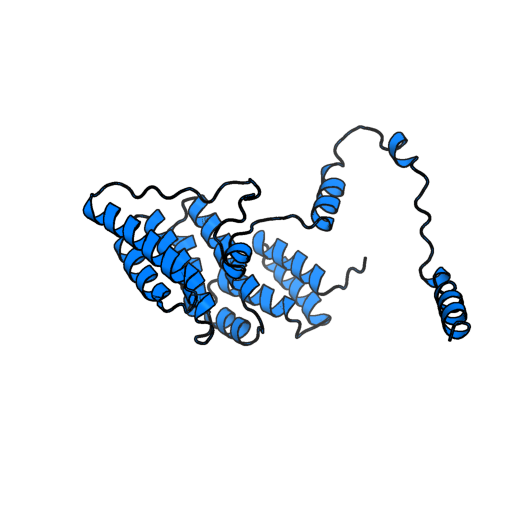3 ? 3.291 20.993 -19.329 1.00 46.00 203 CYS A N 1
ATOM 1582 C CA . CYS A 1 203 ? 3.692 21.570 -20.610 1.00 46.00 203 CYS A CA 1
ATOM 1583 C C . CYS A 1 203 ? 3.429 20.594 -21.769 1.00 46.00 203 CYS A C 1
ATOM 1585 O O . CYS A 1 203 ? 2.811 20.970 -22.765 1.00 46.00 203 CYS A O 1
ATOM 1587 N N . CYS A 1 204 ? 3.802 19.318 -21.623 1.00 49.47 204 CYS A N 1
ATOM 1588 C CA . CYS A 1 204 ? 3.517 18.292 -22.626 1.00 49.47 204 CYS A CA 1
ATOM 1589 C C . CYS A 1 204 ? 2.012 18.060 -22.824 1.00 49.47 204 CYS A C 1
ATOM 1591 O O . CYS A 1 204 ? 1.574 17.950 -23.965 1.00 49.47 204 CYS A O 1
ATOM 1593 N N . PHE A 1 205 ? 1.219 18.038 -21.750 1.00 50.09 205 PHE A N 1
ATOM 1594 C CA . PHE A 1 205 ? -0.237 17.919 -21.820 1.00 50.09 205 PHE A CA 1
ATOM 1595 C C . PHE A 1 205 ? -0.860 19.112 -22.555 1.00 50.09 205 PHE A C 1
ATOM 1597 O O . PHE A 1 205 ? -1.659 18.916 -23.467 1.00 50.09 205 PHE A O 1
ATOM 1604 N N . ARG A 1 206 ? -0.446 20.346 -22.233 1.00 47.31 206 ARG A N 1
ATOM 1605 C CA . ARG A 1 206 ? -0.911 21.551 -22.940 1.00 47.31 206 ARG A CA 1
ATOM 1606 C C . ARG A 1 206 ? -0.506 21.543 -24.411 1.00 47.31 206 ARG A C 1
ATOM 1608 O O . ARG A 1 206 ? -1.319 21.884 -25.250 1.00 47.31 206 ARG A O 1
ATOM 1615 N N . ILE A 1 207 ? 0.697 21.105 -24.762 1.00 53.44 207 ILE A N 1
ATOM 1616 C CA . ILE A 1 207 ? 1.096 21.008 -26.176 1.00 53.44 207 ILE A CA 1
ATOM 1617 C C . ILE A 1 207 ? 0.269 19.942 -26.914 1.00 53.44 207 ILE A C 1
ATOM 1619 O O . ILE A 1 207 ? -0.127 20.157 -28.054 1.00 53.44 207 ILE A O 1
ATOM 1623 N N . PHE A 1 208 ? -0.007 18.806 -26.271 1.00 44.41 208 PHE A N 1
ATOM 1624 C CA . PHE A 1 208 ? -0.672 17.668 -26.909 1.00 44.41 208 PHE A CA 1
ATOM 1625 C C . PHE A 1 208 ? -2.193 17.845 -27.038 1.00 44.41 208 PHE A C 1
ATOM 1627 O O . PHE A 1 208 ? -2.762 17.485 -28.062 1.00 44.41 208 PHE A O 1
ATOM 1634 N N . PHE A 1 209 ? -2.852 18.421 -26.028 1.00 45.56 209 PHE A N 1
ATOM 1635 C CA . PHE A 1 209 ? -4.312 18.582 -25.995 1.00 45.56 209 PHE A CA 1
ATOM 1636 C C . PHE A 1 209 ? -4.800 19.975 -26.407 1.00 45.56 209 PHE A C 1
ATOM 1638 O O . PHE A 1 209 ? -5.987 20.138 -26.673 1.00 45.56 209 PHE A O 1
ATOM 1645 N N . HIS A 1 210 ? -3.920 20.976 -26.516 1.00 46.56 210 HIS A N 1
ATOM 1646 C CA . HIS A 1 210 ? -4.299 22.285 -27.063 1.00 46.56 210 HIS A CA 1
ATOM 1647 C C . HIS A 1 210 ? -4.194 22.343 -28.599 1.00 46.56 210 HIS A C 1
ATOM 1649 O O . HIS A 1 210 ? -4.526 23.362 -29.197 1.00 46.56 210 HIS A O 1
ATOM 1655 N N . TYR A 1 211 ? -3.847 21.227 -29.255 1.00 44.91 211 TYR A N 1
ATOM 1656 C CA . TYR A 1 211 ? -3.943 21.044 -30.710 1.00 44.91 211 TYR A CA 1
ATOM 1657 C C . TYR A 1 211 ? -5.386 20.727 -31.171 1.00 44.91 211 TYR A C 1
ATOM 1659 O O . TYR A 1 211 ? -5.619 19.853 -31.998 1.00 44.91 211 TYR A O 1
ATOM 1667 N N . GLN A 1 212 ? -6.380 21.402 -30.592 1.00 44.88 212 GLN A N 1
ATOM 1668 C CA . GLN A 1 212 ? -7.780 21.358 -31.047 1.00 44.88 212 GLN A CA 1
ATOM 1669 C C . GLN A 1 212 ? -8.445 22.742 -31.061 1.00 44.88 212 GLN A C 1
ATOM 1671 O O . GLN A 1 212 ? -9.664 22.848 -31.121 1.00 44.88 212 GLN A O 1
ATOM 1676 N N . SER A 1 213 ? -7.661 23.821 -31.016 1.00 43.06 213 SER A N 1
ATOM 1677 C CA . SER A 1 213 ? -8.185 25.166 -31.254 1.00 43.06 213 SER A CA 1
ATOM 1678 C C . SER A 1 213 ? -7.814 25.595 -32.673 1.00 43.06 213 SER A C 1
ATOM 1680 O O . SER A 1 213 ? -6.630 25.645 -33.000 1.00 43.06 213 SER A O 1
ATOM 1682 N N . GLU A 1 214 ? -8.813 25.956 -33.479 1.00 48.12 214 GLU A N 1
ATOM 1683 C CA . GLU A 1 214 ? -8.679 26.616 -34.791 1.00 48.12 214 GLU A CA 1
ATOM 1684 C C . GLU A 1 214 ? -8.147 28.062 -34.689 1.00 48.12 214 GLU A C 1
ATOM 1686 O O . GLU A 1 214 ? -8.297 28.856 -35.613 1.00 48.12 214 GLU A O 1
ATOM 1691 N N . VAL A 1 215 ? -7.539 28.448 -33.563 1.00 55.16 215 VAL A N 1
ATOM 1692 C CA . VAL A 1 215 ? -6.883 29.748 -33.436 1.00 55.16 215 VAL A CA 1
ATOM 1693 C C . VAL A 1 215 ? -5.503 29.652 -34.097 1.00 55.16 215 VAL A C 1
ATOM 1695 O O . VAL A 1 215 ? -4.667 28.874 -33.623 1.00 55.16 215 VAL A O 1
ATOM 1698 N N . PRO A 1 216 ? -5.227 30.431 -35.161 1.00 52.38 216 PRO A N 1
ATOM 1699 C CA . PRO A 1 216 ? -3.914 30.460 -35.787 1.00 52.38 216 PRO A CA 1
ATOM 1700 C C . PRO A 1 216 ? -2.894 30.925 -34.747 1.00 52.38 216 PRO A C 1
ATOM 1702 O O . PRO A 1 216 ? -3.047 31.989 -34.144 1.00 52.38 216 PRO A O 1
ATOM 1705 N N . LEU A 1 217 ? -1.868 30.113 -34.489 1.00 52.50 217 LEU A N 1
ATOM 1706 C CA . LEU A 1 217 ? -0.813 30.437 -33.525 1.00 52.50 217 LEU A CA 1
ATOM 1707 C C . LEU A 1 217 ? 0.234 31.396 -34.118 1.00 52.50 217 LEU A C 1
ATOM 1709 O O . LEU A 1 217 ? 1.078 31.892 -33.369 1.00 52.50 217 LEU A O 1
ATOM 1713 N N . GLU A 1 218 ? 0.189 31.698 -35.426 1.00 52.88 218 GLU A N 1
ATOM 1714 C CA . GLU A 1 218 ? 1.120 32.626 -36.089 1.00 52.88 218 GLU A CA 1
ATOM 1715 C C . GLU A 1 218 ? 1.285 33.989 -35.382 1.00 52.88 218 GLU A C 1
ATOM 1717 O O . GLU A 1 218 ? 2.430 34.437 -35.257 1.00 52.88 218 GLU A O 1
ATOM 1722 N N . PRO A 1 219 ? 0.232 34.648 -34.850 1.00 52.31 219 PRO A N 1
ATOM 1723 C CA . PRO A 1 219 ? 0.378 35.931 -34.160 1.00 52.31 219 PRO A CA 1
ATOM 1724 C C . PRO A 1 219 ? 1.156 35.816 -32.840 1.00 52.31 219 PRO A C 1
ATOM 1726 O O . PRO A 1 219 ? 1.839 36.758 -32.442 1.00 52.31 219 PRO A O 1
ATOM 1729 N N . TYR A 1 220 ? 1.094 34.656 -32.177 1.00 50.22 220 TYR A N 1
ATOM 1730 C CA . TYR A 1 220 ? 1.745 34.394 -30.887 1.00 50.22 220 TYR A CA 1
ATOM 1731 C C . TYR A 1 220 ? 3.143 33.769 -31.033 1.00 50.22 220 TYR A C 1
ATOM 1733 O O . TYR A 1 220 ? 3.965 33.864 -30.122 1.00 50.22 220 TYR A O 1
ATOM 1741 N N . LEU A 1 221 ? 3.453 33.183 -32.195 1.00 51.78 221 LEU A N 1
ATOM 1742 C CA . LEU A 1 221 ? 4.787 32.684 -32.560 1.00 51.78 221 LEU A CA 1
ATOM 1743 C C . LEU A 1 221 ? 5.766 33.801 -32.965 1.00 51.78 221 LEU A C 1
ATOM 1745 O O . LEU A 1 221 ? 6.962 33.549 -33.117 1.00 51.78 221 LEU A O 1
ATOM 1749 N N . ASN A 1 222 ? 5.288 35.044 -33.082 1.00 49.66 222 ASN A N 1
ATOM 1750 C CA . ASN A 1 222 ? 6.109 36.225 -33.366 1.00 49.66 222 ASN A CA 1
ATOM 1751 C C . ASN A 1 222 ? 6.782 36.848 -32.128 1.00 49.66 222 ASN A C 1
ATOM 1753 O O . ASN A 1 222 ? 7.330 37.951 -32.186 1.00 49.66 222 ASN A O 1
ATOM 1757 N N . LEU A 1 223 ? 6.834 36.128 -31.009 1.00 52.62 223 LEU A N 1
ATOM 1758 C CA . LEU A 1 223 ? 7.776 36.443 -29.941 1.00 52.62 223 LEU A CA 1
ATOM 1759 C C . LEU A 1 223 ? 9.157 35.948 -30.370 1.00 52.62 223 LEU A C 1
ATOM 1761 O O . LEU A 1 223 ? 9.420 34.749 -30.327 1.00 52.62 223 LEU A O 1
ATOM 1765 N N . LYS A 1 224 ? 9.994 36.891 -30.841 1.00 52.97 224 LYS A N 1
ATOM 1766 C CA . LYS A 1 224 ? 11.445 36.780 -31.102 1.00 52.97 224 LYS A CA 1
ATOM 1767 C C . LYS A 1 224 ? 11.959 35.353 -30.917 1.00 52.97 224 LYS A C 1
ATOM 1769 O O . LYS A 1 224 ? 12.230 34.961 -29.783 1.00 52.97 224 LYS A O 1
ATOM 1774 N N . ARG A 1 225 ? 12.084 34.613 -32.031 1.00 46.78 225 ARG A N 1
ATOM 1775 C CA . ARG A 1 225 ? 12.616 33.239 -32.080 1.00 46.78 225 ARG A CA 1
ATOM 1776 C C . ARG A 1 225 ? 13.655 33.052 -30.969 1.00 46.78 225 ARG A C 1
ATOM 1778 O O . ARG A 1 225 ? 14.669 33.759 -31.019 1.00 46.78 225 ARG A O 1
ATOM 1785 N N . PRO A 1 226 ? 13.439 32.171 -29.975 1.00 48.28 226 PRO A N 1
ATOM 1786 C CA . PRO A 1 226 ? 14.483 31.887 -29.007 1.00 48.28 226 PRO A CA 1
ATOM 1787 C C . PRO A 1 226 ? 15.720 31.458 -29.796 1.00 48.28 226 PRO A C 1
ATOM 1789 O O . PRO A 1 226 ? 15.687 30.487 -30.554 1.00 48.28 226 PRO A O 1
ATOM 1792 N N . LYS A 1 227 ? 16.791 32.255 -29.708 1.00 50.19 227 LYS A N 1
ATOM 1793 C CA . LYS A 1 227 ? 18.063 31.944 -30.357 1.00 50.19 227 LYS A CA 1
ATOM 1794 C C . LYS A 1 227 ? 18.638 30.731 -29.640 1.00 50.19 227 LYS A C 1
ATOM 1796 O O . LYS A 1 227 ? 19.276 30.861 -28.600 1.00 50.19 227 LYS A O 1
ATOM 1801 N N . PHE A 1 228 ? 18.380 29.547 -30.178 1.00 48.56 228 PHE A N 1
ATOM 1802 C CA . PHE A 1 228 ? 19.040 28.339 -29.717 1.00 48.56 228 PHE A CA 1
ATOM 1803 C C . PHE A 1 228 ? 20.502 28.398 -30.150 1.00 48.56 22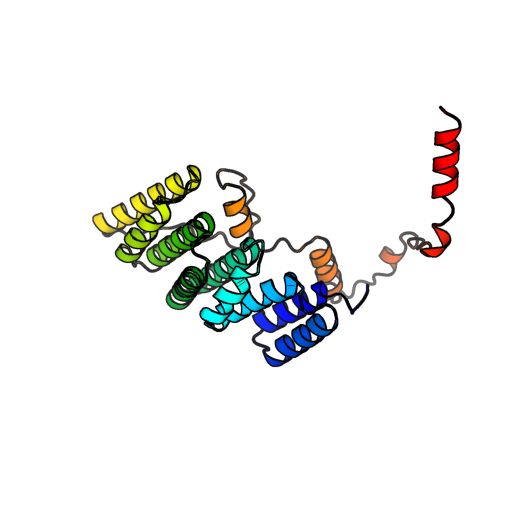8 PHE A C 1
ATOM 1805 O O . PHE A 1 228 ? 20.821 28.334 -31.336 1.00 48.56 228 PHE A O 1
ATOM 1812 N N . ILE A 1 229 ? 21.387 28.564 -29.173 1.00 53.56 229 ILE A N 1
ATOM 1813 C CA . ILE A 1 229 ? 22.830 28.470 -29.369 1.00 53.56 229 ILE A CA 1
ATOM 1814 C C . ILE A 1 229 ? 23.168 26.977 -29.416 1.00 53.56 229 ILE A C 1
ATOM 1816 O O . ILE A 1 229 ? 22.802 26.224 -28.510 1.00 53.56 229 ILE A O 1
ATOM 1820 N N . LEU A 1 230 ? 23.848 26.533 -30.476 1.00 49.12 230 LEU A N 1
ATOM 1821 C CA . LEU A 1 230 ? 24.372 25.169 -30.562 1.00 49.12 230 LEU A CA 1
ATOM 1822 C C . LEU A 1 230 ? 25.245 24.897 -29.331 1.00 49.12 230 LEU A C 1
ATOM 1824 O O . LEU A 1 230 ? 26.041 25.740 -28.917 1.00 49.12 230 LEU A O 1
ATOM 1828 N N . ARG A 1 231 ? 25.121 23.714 -28.730 1.00 48.50 231 ARG A N 1
ATOM 1829 C CA . ARG A 1 231 ? 25.853 23.372 -27.497 1.00 48.50 231 ARG A CA 1
ATOM 1830 C C . ARG A 1 231 ? 27.376 23.496 -27.659 1.00 48.50 231 ARG A C 1
ATOM 1832 O O . ARG A 1 231 ? 28.084 23.765 -26.697 1.00 48.50 231 ARG A O 1
ATOM 1839 N N . GLU A 1 232 ? 27.860 23.352 -28.887 1.00 51.88 232 GLU A N 1
ATOM 1840 C CA . GLU A 1 232 ? 29.261 23.512 -29.281 1.00 51.88 232 GLU A CA 1
ATOM 1841 C C . GLU A 1 232 ? 29.734 24.976 -29.215 1.00 51.88 232 GLU A C 1
ATOM 1843 O O . GLU A 1 232 ? 30.874 25.239 -28.837 1.00 51.88 232 GLU A O 1
ATOM 1848 N N . SER A 1 233 ? 28.841 25.938 -29.471 1.00 51.44 233 SER A N 1
ATOM 1849 C CA . SER A 1 233 ? 29.108 27.382 -29.363 1.00 51.44 233 SER A CA 1
ATOM 1850 C C . SER A 1 233 ? 29.135 27.922 -27.925 1.00 51.44 233 SER A C 1
ATOM 1852 O O . SER A 1 233 ? 29.557 29.054 -27.713 1.00 51.44 233 SER A O 1
ATOM 1854 N N . ILE A 1 234 ? 28.766 27.118 -26.920 1.00 54.62 234 ILE A N 1
ATOM 1855 C CA . ILE A 1 234 ? 28.809 27.499 -25.491 1.00 54.62 234 ILE A CA 1
ATOM 1856 C C . ILE A 1 234 ? 30.246 27.410 -24.917 1.00 54.62 234 ILE A C 1
ATOM 1858 O O . ILE A 1 234 ? 30.518 27.838 -23.798 1.00 54.62 234 ILE A O 1
ATOM 1862 N N . LYS A 1 235 ? 31.228 26.929 -25.692 1.00 50.91 235 LYS A N 1
ATOM 1863 C CA . LYS A 1 235 ? 32.619 26.738 -25.234 1.00 50.91 235 LYS A CA 1
ATOM 1864 C C . LYS A 1 235 ? 33.478 28.009 -25.067 1.00 50.91 235 LYS A C 1
ATOM 1866 O O . LYS A 1 235 ? 34.682 27.870 -24.879 1.00 50.91 235 LYS A O 1
ATOM 1871 N N . LYS A 1 236 ? 32.929 29.230 -25.086 1.00 50.81 236 LYS A N 1
ATOM 1872 C CA . LYS A 1 236 ? 33.744 30.461 -24.932 1.00 50.81 236 LYS A CA 1
ATOM 1873 C C . LYS A 1 236 ? 33.500 31.309 -23.682 1.00 50.81 236 LYS A C 1
ATOM 1875 O O . LYS A 1 236 ? 34.352 32.136 -23.377 1.00 50.81 236 LYS A O 1
ATOM 1880 N N . GLU A 1 237 ? 32.439 31.088 -22.908 1.00 45.47 237 GLU A N 1
ATOM 1881 C CA . GLU A 1 237 ? 32.180 31.942 -21.729 1.00 45.47 237 GLU A CA 1
ATOM 1882 C C . GLU A 1 237 ? 32.848 31.454 -20.435 1.00 45.47 237 GLU A C 1
ATOM 1884 O O . GLU A 1 237 ? 33.132 32.260 -19.552 1.00 45.47 237 GLU A O 1
ATOM 1889 N N . TYR A 1 238 ? 33.209 30.170 -20.338 1.00 45.53 238 TYR A N 1
ATOM 1890 C CA . TYR A 1 238 ? 33.891 29.648 -19.145 1.00 45.53 238 TYR A CA 1
ATOM 1891 C C . TYR A 1 238 ? 35.363 30.078 -19.031 1.00 45.53 238 TYR A C 1
ATOM 1893 O O . TYR A 1 238 ? 35.881 30.152 -17.920 1.00 45.53 238 TYR A O 1
ATOM 1901 N N . ALA A 1 239 ? 36.031 30.407 -20.143 1.00 47.44 239 ALA A N 1
ATOM 1902 C CA . ALA A 1 239 ? 37.431 30.841 -20.114 1.00 47.44 239 ALA A CA 1
ATOM 1903 C C . ALA A 1 239 ? 37.591 32.282 -19.587 1.00 47.44 239 ALA A C 1
ATOM 1905 O O . ALA A 1 239 ? 38.486 32.544 -18.788 1.00 47.44 239 ALA A O 1
ATOM 1906 N N . LEU A 1 240 ? 36.681 33.200 -19.943 1.00 47.62 240 LEU A N 1
ATOM 1907 C CA . LEU A 1 240 ? 36.758 34.599 -19.494 1.00 47.62 240 LEU A CA 1
ATOM 1908 C C . LEU A 1 240 ? 36.387 34.789 -18.012 1.00 47.62 240 LEU A C 1
ATOM 1910 O O . LEU A 1 240 ? 36.886 35.711 -17.367 1.00 47.62 240 LEU A O 1
ATOM 1914 N N . GLY A 1 241 ? 35.504 33.943 -17.469 1.00 49.19 241 GLY A N 1
ATOM 1915 C CA . GLY A 1 241 ? 35.119 33.996 -16.054 1.00 49.19 241 GLY A CA 1
ATOM 1916 C C . GLY A 1 241 ? 36.244 33.551 -15.114 1.00 49.19 241 GLY A C 1
ATOM 1917 O O . GLY A 1 241 ? 36.453 34.165 -14.069 1.00 49.19 241 GLY A O 1
ATOM 1918 N N . LEU A 1 242 ? 37.011 32.531 -15.515 1.00 46.28 242 LEU A N 1
ATOM 1919 C CA . LEU A 1 242 ? 38.162 32.025 -14.759 1.00 46.28 242 LEU A CA 1
ATOM 1920 C C . LEU A 1 242 ? 39.364 32.982 -14.807 1.00 46.28 242 LEU A C 1
ATOM 1922 O O . LEU A 1 242 ? 40.000 33.197 -13.780 1.00 46.28 242 LEU A O 1
ATOM 1926 N N . GLU A 1 243 ? 39.637 33.633 -15.942 1.00 49.22 243 GLU A N 1
ATOM 1927 C CA . GLU A 1 243 ? 40.718 34.632 -16.030 1.00 49.22 243 GLU A CA 1
ATOM 1928 C C . GLU A 1 243 ? 40.472 35.876 -15.162 1.00 49.22 243 GLU A C 1
ATOM 1930 O O . GLU A 1 243 ? 41.424 36.451 -14.633 1.00 49.22 243 GLU A O 1
ATOM 1935 N N . LYS A 1 244 ? 39.210 36.289 -14.972 1.00 49.84 244 LYS A N 1
ATOM 1936 C CA . LYS A 1 244 ? 38.866 37.400 -14.067 1.00 49.84 244 LYS A CA 1
ATOM 1937 C C . LYS A 1 244 ? 39.007 37.030 -12.590 1.00 49.84 244 LYS A C 1
ATOM 1939 O O . LYS A 1 244 ? 39.382 37.890 -11.802 1.00 49.84 244 LYS A O 1
ATOM 1944 N N . LEU A 1 245 ? 38.747 35.774 -12.225 1.00 48.31 245 LEU A N 1
ATOM 1945 C CA . LEU A 1 245 ? 38.925 35.281 -10.855 1.00 48.31 245 LEU A CA 1
ATOM 1946 C C . LEU A 1 245 ? 40.402 35.046 -10.504 1.00 48.31 245 LEU A C 1
ATOM 1948 O O . LEU A 1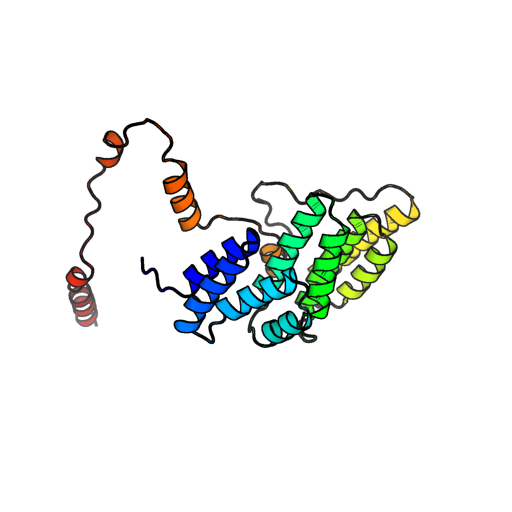 245 ? 40.783 35.258 -9.360 1.00 48.31 245 LEU A O 1
ATOM 1952 N N . MET A 1 246 ? 41.249 34.689 -11.476 1.00 49.16 246 MET A N 1
ATOM 1953 C CA . MET A 1 246 ? 42.692 34.503 -11.250 1.00 49.16 246 MET A CA 1
ATOM 1954 C C . MET A 1 246 ? 43.519 35.802 -11.253 1.00 49.16 246 MET A C 1
ATOM 1956 O O . MET A 1 246 ? 44.682 35.767 -10.874 1.00 49.16 246 MET A O 1
ATOM 1960 N N . LYS A 1 247 ? 42.953 36.945 -11.667 1.00 53.25 247 LYS A N 1
ATOM 1961 C CA . LYS A 1 247 ? 43.619 38.268 -11.622 1.00 53.25 247 LYS A CA 1
ATOM 1962 C C . LYS A 1 247 ? 43.206 39.139 -10.427 1.00 53.25 247 LYS A C 1
ATOM 1964 O O . LYS A 1 247 ? 43.672 40.268 -10.321 1.00 53.25 247 LYS A O 1
ATOM 1969 N N . ALA A 1 248 ? 42.316 38.643 -9.570 1.00 53.22 248 ALA A N 1
ATOM 1970 C CA . ALA A 1 248 ? 41.797 39.355 -8.400 1.00 53.22 248 ALA A CA 1
ATOM 1971 C C . ALA A 1 248 ? 42.210 38.704 -7.062 1.00 53.22 248 ALA A C 1
ATOM 1973 O O . ALA A 1 248 ? 41.575 38.967 -6.042 1.00 53.22 248 ALA A O 1
ATOM 1974 N N . GLY A 1 249 ? 43.240 37.849 -7.079 1.00 43.41 249 GLY A N 1
ATOM 1975 C CA . GLY A 1 249 ? 43.857 37.226 -5.905 1.00 43.41 249 GLY A CA 1
ATOM 1976 C C . GLY A 1 249 ? 45.322 37.607 -5.786 1.00 43.41 249 GLY A C 1
ATOM 1977 O O . GLY A 1 249 ? 45.963 37.750 -6.852 1.00 43.41 249 GLY A O 1
#

pLDDT: mean 76.19, std 22.25, range [27.89, 98.31]